Protein AF-A0A8X7BCW0-F1 (afdb_monomer)

pLDDT: mean 78.04, std 20.28, range [24.14, 98.12]

Mean predicted aligned error: 18.44 Å

Nearest PDB structures (foldseek):
  8gja-assembly2_D  TM=5.220E-01  e=2.263E+00  Alvinella pompejana
  8gja-assembly1_B  TM=5.560E-01  e=3.531E+00  Alvinella pompejana
  8gja-assembly3_F  TM=4.811E-01  e=3.947E+00  Alvinella pompejana
  2qep-assembly2_B  TM=2.860E-01  e=1.161E+00  Homo sapiens
  2l04-assembly1_A  TM=2.409E-01  e=1.533E+00  Lambdavirus lambda

Organism: Trichonephila clavipes (NCBI:txid2585209)

Foldseek 3Di:
DDDDDDDDPPPPPPDPPPPCPDPDFPWQKAWAFFKAWWWKADPHDIDIAIEGEDAPFAFKAFAPVVCVVNVWDFPDKDFDWDQDPVRDIDGTDIWGKTWMKIAAPVRPDIDIGIHTYDNAQFPQGDAPPDVVVVVQCVVVVFDGHRNDDDSHGHGMYHYNNCNVVFWDPDKDQDPQQKIWTHTNNGITIGGMGDDDDGDDDDDGDDGDSDPDPDDPVNCVDCVVVVNDDPPPPVCPVVVVVVVVVQQVVQWDQDPVRDIDGDDPDDPDPPLDPCVVVLVVLVVVQCVVCVVVVNNVVVVVVVVVCVVVVVDDDDDPVCVPPDSDDHDRDHDDDDDDD

Sequence (337 aa):
MCSKKLDKHLSVKNSPSTISLSNQCSRDRTVYLQTLCVIARGRGRERRIRIILDSASQYSHVSERLIAHLGLIPHRYENVIHSLFGGTQTKPKKHGVYSIELTALNGDYSCCLEVLSEEKICDSVPKITDEQILNNLRELNIEFSDSFSEDLEIDLLVGSNVLGRILMKKCCELDSGLSVVETKLGNTVIGMQDDVCHIDRNVMTTLSMYVRNFKLTDLWSLESLGISNPTLEESKQNSYEDALDDFQQKLTILPNGRYELQLPWKHDPVNLPDKGLTWARHEKVIKMAESNGFLREYQKVFEDWENLGIIEIVPEEEVKAVKCHYLAHRPVIKLQK

Solvent-accessible surface area (backbone atoms only — not comparable to full-atom values): 20678 Å² total; per-residue (Å²): 143,83,89,82,84,81,85,73,84,75,77,78,76,78,66,80,75,76,79,76,73,72,81,62,63,38,49,63,42,55,67,39,63,39,37,32,36,31,34,40,36,30,92,94,35,75,45,82,42,28,32,36,61,35,77,87,34,68,58,27,36,30,14,45,65,52,40,62,71,36,62,66,68,61,82,47,73,45,74,47,64,52,78,42,88,92,76,44,67,50,72,76,41,82,26,40,32,34,74,40,35,43,27,16,77,86,62,86,31,72,49,77,46,70,27,34,51,31,84,64,67,61,76,84,73,73,65,73,77,53,63,67,62,55,47,55,33,52,76,70,71,48,70,60,59,55,61,62,96,64,92,63,62,48,36,32,40,41,5,42,77,53,40,77,78,37,58,52,92,56,68,47,79,44,99,49,57,32,30,40,40,40,32,62,51,48,37,25,46,34,38,47,38,70,63,94,60,91,64,97,56,98,61,75,76,76,92,66,93,67,95,67,91,71,53,78,66,50,80,70,30,52,61,71,69,70,57,67,68,93,89,46,83,92,45,59,69,60,55,50,54,52,50,51,51,52,50,60,72,44,50,42,77,44,98,88,76,46,81,45,67,68,80,90,68,79,86,71,79,74,83,60,90,35,56,70,62,25,48,58,51,45,55,50,52,51,55,51,27,55,77,70,70,44,44,67,66,59,51,48,54,53,53,53,32,41,76,70,66,76,45,81,87,80,55,74,67,56,72,75,74,49,98,70,75,54,82,68,78,80,91,81,84,81,77,86,126

Radius of gyration: 33.58 Å; Cα contacts (8 Å, |Δi|>4): 455; chains: 1; bounding box: 86×71×86 Å

Secondary structure (DSSP, 8-state):
-------------------------SSS-PEEP-EEEEEEEETTEEEEEEEEE-TT-SS-EEEHHHHHHHT---SEEEEE--B-GGG-BPPPEEEEEEEEEEE-TTSS-EEEEEEEEES-S-SPPP----HHHHHHHHHTT--BGGGSSS---EEEEE-HHHHHHHEEEEEEE-TTS-EEEEETTEEEEEEE---S-----S-------------TTGGG-TTTTT---TT-TTTHHHHHHHHHHHHHHHEEE-TTS-EEE-----S-------HHHHHHHHHHHHHHHHHTT-HHHHHHHHHHHHHTTSS-PPPHHHHHHS---------------

Structure (mmCIF, N/CA/C/O backbone):
data_AF-A0A8X7BCW0-F1
#
_entry.id   AF-A0A8X7BCW0-F1
#
loop_
_atom_site.group_PDB
_atom_site.id
_atom_site.type_symbol
_atom_site.label_atom_id
_atom_site.label_alt_id
_atom_site.label_comp_id
_atom_site.label_asym_id
_atom_site.label_entity_id
_atom_site.label_seq_id
_atom_site.pdbx_PDB_ins_code
_atom_site.Cartn_x
_atom_site.Cartn_y
_atom_site.Cartn_z
_atom_site.occupancy
_atom_site.B_iso_or_equiv
_atom_site.auth_seq_id
_atom_site.auth_comp_id
_atom_site.auth_asym_id
_atom_site.auth_atom_id
_atom_site.pdbx_PDB_model_num
ATOM 1 N N . MET A 1 1 ? 5.172 -58.054 -31.869 1.00 39.94 1 MET A N 1
ATOM 2 C CA . MET A 1 1 ? 6.093 -57.390 -30.922 1.00 39.94 1 MET A CA 1
ATOM 3 C C . MET A 1 1 ? 6.690 -56.155 -31.585 1.00 39.94 1 MET A C 1
ATOM 5 O O . MET A 1 1 ? 7.617 -56.311 -32.358 1.00 39.94 1 MET A O 1
ATOM 9 N N . CYS A 1 2 ? 6.131 -54.967 -31.344 1.00 25.45 2 CYS A N 1
ATOM 10 C CA . CYS A 1 2 ? 6.859 -53.703 -31.152 1.00 25.45 2 CYS A CA 1
ATOM 11 C C . CYS A 1 2 ? 5.836 -52.573 -30.945 1.00 25.45 2 CYS A C 1
ATOM 13 O O . CYS A 1 2 ? 4.846 -52.486 -31.666 1.00 25.45 2 CYS A O 1
ATOM 15 N N . SER A 1 3 ? 6.081 -51.753 -29.929 1.00 31.61 3 SER A N 1
ATOM 16 C CA . SER A 1 3 ? 5.294 -50.596 -29.499 1.00 31.61 3 SER A CA 1
ATOM 17 C C . SER A 1 3 ? 5.330 -49.426 -30.485 1.00 31.61 3 SER A C 1
ATOM 19 O O . SER A 1 3 ? 6.340 -49.233 -31.155 1.00 31.61 3 SER A O 1
ATOM 21 N N . LYS A 1 4 ? 4.293 -48.576 -30.437 1.00 31.69 4 LYS A N 1
ATOM 22 C CA . LYS A 1 4 ? 4.344 -47.090 -30.434 1.00 31.69 4 LYS A CA 1
ATOM 23 C C . LYS A 1 4 ? 2.905 -46.571 -30.267 1.00 31.69 4 LYS A C 1
ATOM 25 O O . LYS A 1 4 ? 2.076 -46.752 -31.144 1.00 31.69 4 LYS A O 1
ATOM 30 N N . LYS A 1 5 ? 2.489 -46.312 -29.023 1.00 31.59 5 LYS A N 1
ATOM 31 C CA . LYS A 1 5 ? 2.430 -44.991 -28.360 1.00 31.59 5 LYS A CA 1
ATOM 32 C C . LYS A 1 5 ? 1.528 -43.993 -29.095 1.00 31.59 5 LYS A C 1
ATOM 34 O O . LYS A 1 5 ? 1.921 -43.372 -30.070 1.00 31.59 5 LYS A O 1
ATOM 39 N N . LEU A 1 6 ? 0.319 -43.882 -28.548 1.00 29.30 6 LEU A N 1
ATOM 40 C CA . LEU A 1 6 ? -0.634 -42.798 -28.728 1.00 29.30 6 LEU A CA 1
ATOM 41 C C . LEU A 1 6 ? -0.079 -41.579 -27.968 1.00 29.30 6 LEU A C 1
ATOM 43 O O . LEU A 1 6 ? 0.020 -41.629 -26.737 1.00 29.30 6 LEU A O 1
ATOM 47 N N . ASP A 1 7 ? 0.318 -40.522 -28.672 1.00 29.08 7 ASP A N 1
ATOM 48 C CA . ASP A 1 7 ? 0.728 -39.267 -28.040 1.00 29.08 7 ASP A CA 1
ATOM 49 C C . ASP A 1 7 ? -0.504 -38.574 -27.448 1.00 29.08 7 ASP A C 1
ATOM 51 O O . ASP A 1 7 ? -1.294 -37.917 -28.126 1.00 29.08 7 ASP A O 1
ATOM 55 N N . LYS A 1 8 ? -0.683 -38.751 -26.136 1.00 30.44 8 LYS A N 1
ATOM 56 C CA . LYS A 1 8 ? -1.496 -37.855 -25.319 1.00 30.44 8 LYS A CA 1
ATOM 57 C C . LYS A 1 8 ? -0.762 -36.519 -25.255 1.00 30.44 8 LYS A C 1
ATOM 59 O O . LYS A 1 8 ? 0.281 -36.426 -24.612 1.00 30.44 8 LYS A O 1
ATOM 64 N N . HIS A 1 9 ? -1.338 -35.488 -25.867 1.00 28.64 9 HIS A N 1
ATOM 65 C CA . HIS A 1 9 ? -1.014 -34.100 -25.558 1.00 28.64 9 HIS A CA 1
ATOM 66 C C . HIS A 1 9 ? -1.244 -33.866 -24.055 1.00 28.64 9 HIS A C 1
ATOM 68 O O . HIS A 1 9 ? -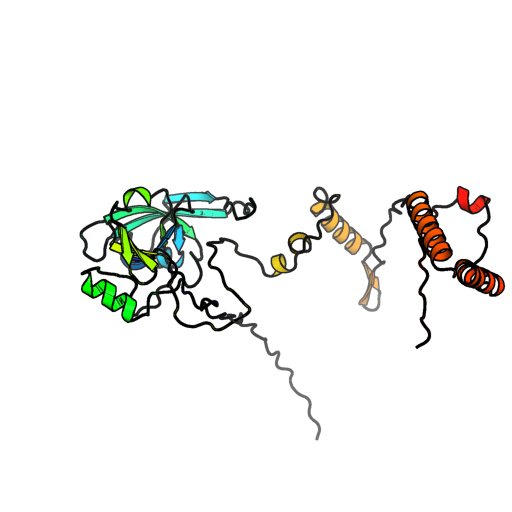2.363 -33.626 -23.601 1.00 28.64 9 HIS A O 1
ATOM 74 N N . LEU A 1 10 ? -0.172 -33.962 -23.267 1.00 25.62 10 LEU A N 1
ATOM 75 C CA . LEU A 1 10 ? -0.106 -33.359 -21.947 1.00 25.62 10 LEU A CA 1
ATOM 76 C C . LEU A 1 10 ? -0.108 -31.846 -22.159 1.00 25.62 10 LEU A C 1
ATOM 78 O O . LEU A 1 10 ? 0.909 -31.235 -22.475 1.00 25.62 10 LEU A O 1
ATOM 82 N N . SER A 1 11 ? -1.289 -31.254 -22.003 1.00 26.47 11 SER A N 1
ATOM 83 C CA . SER A 1 11 ? -1.426 -29.855 -21.625 1.00 26.47 11 SER A CA 1
ATOM 84 C C . SER A 1 11 ? -0.651 -29.672 -20.321 1.00 26.47 11 SER A C 1
ATOM 86 O O . SER A 1 11 ? -1.117 -30.040 -19.242 1.00 26.47 11 SER A O 1
ATOM 88 N N . VAL A 1 12 ? 0.569 -29.148 -20.429 1.00 25.36 12 VAL A N 1
ATOM 89 C CA . VAL A 1 12 ? 1.271 -28.569 -19.289 1.00 25.36 12 VAL A CA 1
ATOM 90 C C . VAL A 1 12 ? 0.465 -27.331 -18.919 1.00 25.36 12 VAL A C 1
ATOM 92 O O . VAL A 1 12 ? 0.611 -26.262 -19.508 1.00 25.36 12 VAL A O 1
ATOM 95 N N . LYS A 1 13 ? -0.467 -27.501 -17.978 1.00 25.52 13 LYS A N 1
ATOM 96 C CA . LYS A 1 13 ? -0.997 -26.382 -17.211 1.00 25.52 13 LYS A CA 1
ATOM 97 C C . LYS A 1 13 ? 0.199 -25.793 -16.476 1.00 25.52 13 LYS A C 1
ATOM 99 O O . LYS A 1 13 ? 0.615 -26.334 -15.457 1.00 25.52 13 LYS A O 1
ATOM 104 N N . ASN A 1 14 ? 0.753 -24.709 -17.010 1.00 25.66 14 ASN A N 1
ATOM 105 C CA . ASN A 1 14 ? 1.578 -23.804 -16.228 1.00 25.66 14 ASN A CA 1
ATOM 106 C C . ASN A 1 14 ? 0.665 -23.221 -15.149 1.00 25.66 14 ASN A C 1
ATOM 108 O O . ASN A 1 14 ? 0.011 -22.200 -15.343 1.00 25.66 14 ASN A O 1
ATOM 112 N N . SER A 1 15 ? 0.563 -23.928 -14.024 1.00 24.14 15 SER A N 1
ATOM 113 C CA . SER A 1 15 ? 0.199 -23.308 -12.762 1.00 24.14 15 SER A CA 1
ATOM 114 C C . SER A 1 15 ? 1.167 -22.144 -12.572 1.00 24.14 15 SER A C 1
ATOM 116 O O . SER A 1 15 ? 2.376 -22.385 -12.669 1.00 24.14 15 SER A O 1
ATOM 118 N N . PRO A 1 16 ? 0.701 -20.909 -12.329 1.00 27.94 16 PRO A N 1
ATOM 119 C CA . PRO A 1 16 ? 1.600 -19.889 -11.830 1.00 27.94 16 PRO A CA 1
ATOM 120 C C . PRO A 1 16 ? 2.155 -20.454 -10.527 1.00 27.94 16 PRO A C 1
ATOM 122 O O . PRO A 1 16 ? 1.426 -20.646 -9.556 1.00 27.94 16 PRO A O 1
ATOM 125 N N . SER A 1 17 ? 3.427 -20.840 -10.548 1.00 25.69 17 SER A N 1
ATOM 126 C CA . SER A 1 17 ? 4.167 -21.132 -9.340 1.00 25.69 17 SER A CA 1
ATOM 127 C C . SER A 1 17 ? 4.101 -19.853 -8.523 1.00 25.69 17 SER A C 1
ATOM 129 O O . SER A 1 17 ? 4.773 -18.875 -8.847 1.00 25.69 17 SER A O 1
ATOM 131 N N . THR A 1 18 ? 3.233 -19.834 -7.514 1.00 27.61 18 THR A N 1
ATOM 132 C CA . THR A 1 18 ? 3.319 -18.906 -6.398 1.00 27.61 18 THR A CA 1
ATOM 133 C C . THR A 1 18 ? 4.711 -19.083 -5.827 1.00 27.61 18 THR A C 1
ATOM 135 O O . THR A 1 18 ? 4.976 -20.009 -5.061 1.00 27.61 18 THR A O 1
ATOM 138 N N . ILE A 1 19 ? 5.627 -18.225 -6.268 1.00 27.55 19 ILE A N 1
ATOM 139 C CA . ILE A 1 19 ? 6.900 -18.005 -5.609 1.00 27.55 19 ILE A CA 1
ATOM 140 C C . ILE A 1 19 ? 6.518 -17.321 -4.295 1.00 27.55 19 ILE A C 1
ATOM 142 O O . ILE A 1 19 ? 6.458 -16.102 -4.189 1.00 27.55 19 ILE A O 1
ATOM 146 N N . SER A 1 20 ? 6.143 -18.143 -3.315 1.00 30.03 20 SER A N 1
ATOM 147 C CA . SER A 1 20 ? 6.002 -17.756 -1.921 1.00 30.03 20 SER A CA 1
ATOM 148 C C . SER A 1 20 ? 7.410 -17.504 -1.396 1.00 30.03 20 SER A C 1
ATOM 150 O O . SER A 1 20 ? 8.000 -18.352 -0.728 1.00 30.03 20 SER A O 1
ATOM 152 N N . LEU A 1 21 ? 7.979 -16.352 -1.747 1.00 26.95 21 LEU A N 1
ATOM 153 C CA . LEU A 1 21 ? 9.087 -15.792 -0.992 1.00 26.95 21 LEU A CA 1
ATOM 154 C C . LEU A 1 21 ? 8.481 -15.350 0.335 1.00 26.95 21 LEU A C 1
ATOM 156 O O . LEU A 1 21 ? 7.767 -14.359 0.413 1.00 26.95 21 LEU A O 1
ATOM 160 N N . SER A 1 22 ? 8.687 -16.180 1.350 1.00 30.17 22 SER A N 1
ATOM 161 C CA . SER A 1 22 ? 8.357 -15.912 2.744 1.00 30.17 22 SER A CA 1
ATOM 162 C C . SER A 1 22 ? 8.713 -14.468 3.112 1.00 30.17 22 SER A C 1
ATOM 164 O O . SER A 1 22 ? 9.890 -14.105 3.071 1.00 30.17 22 SER A O 1
ATOM 166 N N . ASN A 1 23 ? 7.713 -13.669 3.495 1.00 39.19 23 ASN A N 1
ATOM 167 C CA . ASN A 1 23 ? 7.859 -12.289 3.977 1.00 39.19 23 ASN A CA 1
ATOM 168 C C . ASN A 1 23 ? 8.462 -12.239 5.394 1.00 39.19 23 ASN A C 1
ATOM 170 O O . ASN A 1 23 ? 7.908 -11.621 6.299 1.00 39.19 23 ASN A O 1
ATOM 174 N N . GLN A 1 24 ? 9.589 -12.915 5.604 1.00 37.91 24 GLN A N 1
ATOM 175 C CA . GLN A 1 24 ? 10.378 -12.770 6.819 1.00 37.91 24 GLN A CA 1
ATOM 176 C C . GLN A 1 24 ? 11.449 -11.713 6.573 1.00 37.91 24 GLN A C 1
ATOM 178 O O . GLN A 1 24 ? 12.254 -11.829 5.648 1.00 37.91 24 GLN A O 1
ATOM 183 N N . CYS A 1 25 ? 11.405 -10.663 7.392 1.00 41.03 25 CYS A N 1
ATOM 184 C CA . CYS A 1 25 ? 12.432 -9.638 7.438 1.00 41.03 25 CYS A CA 1
ATOM 185 C C . CYS A 1 25 ? 13.784 -10.295 7.751 1.00 41.03 25 CYS A C 1
ATOM 187 O O . CYS A 1 25 ? 13.872 -11.210 8.568 1.00 41.03 25 CYS A O 1
ATOM 189 N N . SER A 1 26 ? 14.817 -9.876 7.032 1.00 53.50 26 SER A N 1
ATOM 190 C CA . SER A 1 26 ? 16.090 -10.591 6.912 1.00 53.50 26 SER A CA 1
ATOM 191 C C . SER A 1 26 ? 17.296 -9.670 7.118 1.00 53.50 26 SER A C 1
ATOM 193 O O . SER A 1 26 ? 18.310 -9.744 6.427 1.00 53.50 26 SER A O 1
ATOM 195 N N . ARG A 1 27 ? 17.175 -8.834 8.147 1.00 46.56 27 ARG A N 1
ATOM 196 C CA . ARG A 1 27 ? 18.153 -8.689 9.236 1.00 46.56 27 ARG A CA 1
ATOM 197 C C . ARG A 1 27 ? 17.388 -8.975 10.531 1.00 46.56 27 ARG A C 1
ATOM 199 O O . ARG A 1 27 ? 16.164 -8.873 10.503 1.00 46.56 27 ARG A O 1
ATOM 206 N N . ASP A 1 28 ? 18.070 -9.333 11.614 1.00 54.12 28 ASP A N 1
ATOM 207 C CA . ASP A 1 28 ? 17.471 -9.471 12.952 1.00 54.12 28 ASP A CA 1
ATOM 208 C C . ASP A 1 28 ? 16.909 -8.117 13.404 1.00 54.12 28 ASP A C 1
ATOM 210 O O . ASP A 1 28 ? 17.575 -7.382 14.116 1.00 54.12 28 ASP A O 1
ATOM 214 N N . ARG A 1 29 ? 15.773 -7.685 12.862 1.00 65.69 29 ARG A N 1
ATOM 215 C CA . ARG A 1 29 ? 15.021 -6.482 13.227 1.00 65.69 29 ARG A CA 1
ATOM 216 C C . ARG A 1 29 ? 13.719 -6.522 12.455 1.00 65.69 29 ARG A C 1
ATOM 218 O O . ARG A 1 29 ? 13.682 -6.245 11.254 1.00 65.69 29 ARG A O 1
ATOM 225 N N . THR A 1 30 ? 12.638 -6.860 13.140 1.00 76.56 30 THR A N 1
ATOM 226 C CA . THR A 1 30 ? 11.308 -6.792 12.534 1.00 76.56 30 THR A CA 1
ATOM 227 C C . THR A 1 30 ? 10.827 -5.346 12.541 1.00 76.56 30 THR A C 1
ATOM 229 O O . THR A 1 30 ? 10.823 -4.686 13.578 1.00 76.56 30 THR A O 1
ATOM 232 N N . VAL A 1 31 ? 10.428 -4.840 11.372 1.00 84.94 31 VAL A N 1
ATOM 233 C CA . VAL A 1 31 ? 9.805 -3.518 11.240 1.00 84.94 31 VAL A CA 1
ATOM 234 C C . VAL A 1 31 ? 8.294 -3.684 11.171 1.00 84.94 31 VAL A C 1
ATOM 236 O O . VAL A 1 31 ? 7.780 -4.398 10.307 1.00 84.94 31 VAL A O 1
ATOM 239 N N . TYR A 1 32 ? 7.587 -2.990 12.056 1.00 89.44 32 TYR A N 1
ATOM 240 C CA . TYR A 1 32 ? 6.133 -2.965 12.103 1.00 89.44 32 TYR A CA 1
ATOM 241 C C . TYR A 1 32 ? 5.599 -1.660 11.516 1.00 89.44 32 TYR A C 1
ATOM 243 O O . TYR A 1 32 ? 6.085 -0.567 11.816 1.00 89.44 32 TYR A O 1
ATOM 251 N N . LEU A 1 33 ? 4.586 -1.797 10.662 1.00 92.19 33 LEU A N 1
ATOM 252 C CA . LEU A 1 33 ? 3.838 -0.688 10.077 1.00 92.19 33 LEU A CA 1
ATOM 253 C C . LEU A 1 33 ? 2.530 -0.492 10.841 1.00 92.19 33 LEU A C 1
ATOM 255 O O . LEU A 1 33 ? 1.970 -1.449 11.382 1.00 92.19 33 LEU A O 1
ATOM 259 N N . GLN A 1 34 ? 2.004 0.734 10.811 1.00 93.75 34 GLN A N 1
ATOM 260 C CA . GLN A 1 34 ? 0.746 1.075 11.470 1.00 93.75 34 GLN A CA 1
ATOM 261 C C . GLN A 1 34 ? -0.423 0.331 10.831 1.00 93.75 34 GLN A C 1
ATOM 263 O O . GLN A 1 34 ? -0.987 0.747 9.819 1.00 93.75 34 GLN A O 1
ATOM 268 N N . THR A 1 35 ? -0.787 -0.778 11.456 1.00 94.06 35 THR A N 1
ATOM 269 C CA . THR A 1 35 ? -1.871 -1.659 11.045 1.00 94.06 35 THR A CA 1
ATOM 270 C C . THR A 1 35 ? -2.831 -1.855 12.209 1.00 94.06 35 THR A C 1
ATOM 272 O O . THR A 1 35 ? -2.433 -1.829 13.375 1.00 94.06 35 THR A O 1
ATOM 275 N N . LEU A 1 36 ? -4.119 -1.983 11.895 1.00 93.56 36 LEU A N 1
ATOM 276 C CA . LEU A 1 36 ? -5.163 -2.286 12.872 1.00 93.56 36 LEU A CA 1
ATOM 277 C C . LEU A 1 36 ? -6.321 -3.040 12.207 1.00 93.56 36 LEU A C 1
ATOM 279 O O . LEU A 1 36 ? -6.510 -2.980 10.990 1.00 93.56 36 LEU A O 1
ATOM 283 N N . CYS A 1 37 ? -7.122 -3.731 13.014 1.00 94.81 37 CYS A N 1
ATOM 284 C CA . CYS A 1 37 ? -8.394 -4.301 12.581 1.00 94.81 37 CYS A CA 1
ATOM 285 C C . CYS A 1 37 ? -9.559 -3.347 12.869 1.00 94.81 37 CYS A C 1
ATOM 287 O O . CYS A 1 37 ? -9.639 -2.783 13.960 1.00 94.81 37 CYS A O 1
ATOM 289 N N . VAL A 1 38 ? -10.491 -3.235 11.921 1.00 95.81 38 VAL A N 1
ATOM 290 C CA . VAL A 1 38 ? -11.730 -2.437 12.021 1.00 95.81 38 VAL A CA 1
ATOM 291 C C . VAL A 1 38 ? -12.904 -3.185 11.388 1.00 95.81 38 VAL A C 1
ATOM 293 O O . VAL A 1 38 ? -12.706 -4.170 10.673 1.00 95.81 38 VAL A O 1
ATOM 296 N N . ILE A 1 39 ? -14.131 -2.715 11.615 1.00 97.00 39 ILE A N 1
ATOM 297 C CA . ILE A 1 39 ? -15.307 -3.169 10.863 1.00 97.00 39 ILE A CA 1
ATOM 298 C C . ILE A 1 39 ? -15.527 -2.229 9.679 1.00 97.00 39 ILE A C 1
ATOM 300 O O . ILE A 1 39 ? -15.739 -1.036 9.871 1.00 97.00 39 ILE A O 1
ATOM 304 N N . ALA A 1 40 ? -15.497 -2.766 8.461 1.00 97.75 40 ALA A N 1
ATOM 305 C CA . ALA A 1 40 ? -15.905 -2.047 7.261 1.00 97.75 40 ALA A CA 1
ATOM 306 C C . ALA A 1 40 ? -17.366 -2.344 6.937 1.00 97.75 40 ALA A C 1
ATOM 308 O O . ALA A 1 40 ? -17.768 -3.509 6.900 1.00 97.75 40 ALA A O 1
ATOM 309 N N . ARG A 1 41 ? -18.145 -1.296 6.667 1.00 97.81 41 ARG A N 1
ATOM 310 C CA . ARG A 1 41 ? -19.568 -1.375 6.337 1.00 97.81 41 ARG A CA 1
ATOM 311 C C . ARG A 1 41 ? -19.862 -0.756 4.983 1.00 97.81 41 ARG A C 1
ATOM 313 O O . ARG A 1 41 ? -19.307 0.274 4.602 1.00 97.81 41 ARG A O 1
ATOM 320 N N . GLY A 1 42 ? -20.787 -1.384 4.268 1.00 95.44 42 GLY A N 1
ATOM 321 C CA . GLY A 1 42 ? -21.323 -0.849 3.029 1.00 95.44 42 GLY A CA 1
ATOM 322 C C . GLY A 1 42 ? -22.524 -1.641 2.535 1.00 95.44 42 GLY A C 1
ATOM 323 O O . GLY A 1 42 ? -22.551 -2.867 2.596 1.00 95.44 42 GLY A O 1
ATOM 324 N N . ARG A 1 43 ? -23.550 -0.919 2.066 1.00 92.56 43 ARG A N 1
ATOM 325 C CA . ARG A 1 43 ? -24.803 -1.481 1.522 1.00 92.56 43 ARG A CA 1
ATOM 326 C C . ARG A 1 43 ? -25.459 -2.550 2.414 1.00 92.56 43 ARG A C 1
ATOM 328 O O . ARG A 1 43 ? -25.965 -3.554 1.919 1.00 92.56 43 ARG A O 1
ATOM 335 N N . GLY A 1 44 ? -25.453 -2.327 3.730 1.00 92.31 44 GLY A N 1
ATOM 336 C CA . GLY A 1 44 ? -26.063 -3.232 4.713 1.00 92.31 44 GLY A CA 1
ATOM 337 C C . GLY A 1 44 ? -25.261 -4.504 5.000 1.00 92.31 44 GLY A C 1
ATOM 338 O O . GLY A 1 44 ? -25.758 -5.383 5.697 1.00 92.31 44 GLY A O 1
ATOM 339 N N . ARG A 1 45 ? -24.037 -4.619 4.474 1.00 96.56 45 ARG A N 1
ATOM 340 C CA . ARG A 1 45 ? -23.082 -5.676 4.817 1.00 96.56 45 ARG A CA 1
ATOM 341 C C . ARG A 1 45 ? -21.952 -5.098 5.650 1.00 96.56 45 ARG A C 1
ATOM 343 O O . ARG A 1 45 ? -21.597 -3.929 5.494 1.00 96.56 45 ARG A O 1
ATOM 350 N N . GLU A 1 46 ? -21.368 -5.940 6.488 1.00 96.56 46 GLU A N 1
ATOM 351 C CA . GLU A 1 46 ? -20.192 -5.600 7.274 1.00 96.56 46 GLU A CA 1
ATOM 352 C C . GLU A 1 46 ? -19.166 -6.728 7.254 1.00 96.56 46 GLU A C 1
ATOM 354 O O . GLU A 1 46 ? -19.512 -7.898 7.079 1.00 96.56 46 GLU A O 1
ATOM 359 N N . ARG A 1 47 ? -17.892 -6.369 7.409 1.00 95.06 47 ARG A N 1
ATOM 360 C CA . ARG A 1 47 ? -16.788 -7.321 7.504 1.00 95.06 47 ARG A CA 1
ATOM 361 C C . ARG A 1 47 ? -15.691 -6.762 8.400 1.00 95.06 47 ARG A C 1
ATOM 363 O O . ARG A 1 47 ? -15.314 -5.601 8.258 1.00 95.06 47 ARG A O 1
ATOM 370 N N . ARG A 1 48 ? -15.133 -7.602 9.276 1.00 95.19 48 ARG A N 1
ATOM 371 C CA . ARG A 1 48 ? -13.870 -7.296 9.957 1.00 95.19 48 ARG A CA 1
ATOM 372 C C . ARG A 1 48 ? -12.731 -7.352 8.942 1.00 95.19 48 ARG A C 1
ATOM 374 O O . ARG A 1 48 ? -12.556 -8.365 8.268 1.00 95.19 48 ARG A O 1
ATOM 381 N N . ILE A 1 49 ? -11.974 -6.269 8.839 1.00 94.94 49 ILE A N 1
ATOM 382 C CA . ILE A 1 49 ? -10.868 -6.132 7.894 1.00 94.94 49 ILE A CA 1
ATOM 383 C C . ILE A 1 49 ? -9.606 -5.663 8.606 1.00 94.94 49 ILE A C 1
ATOM 385 O O . ILE A 1 49 ? -9.680 -5.023 9.657 1.00 94.94 49 ILE A O 1
ATOM 389 N N . ARG A 1 50 ? -8.455 -5.946 7.997 1.00 94.56 50 ARG A N 1
ATOM 390 C CA . ARG A 1 50 ? -7.165 -5.378 8.385 1.00 94.56 50 ARG A CA 1
ATOM 391 C C . ARG A 1 50 ? -6.858 -4.183 7.486 1.00 94.56 50 ARG A C 1
ATOM 393 O O . ARG A 1 50 ? -6.975 -4.285 6.262 1.00 94.56 50 ARG A O 1
ATOM 400 N N . ILE A 1 51 ? -6.487 -3.061 8.093 1.00 95.75 51 ILE A N 1
ATOM 401 C CA . ILE A 1 51 ? -6.153 -1.820 7.388 1.00 95.75 51 ILE A CA 1
ATOM 402 C C . ILE A 1 51 ? -4.724 -1.391 7.687 1.00 95.75 51 ILE A C 1
ATOM 404 O O . ILE A 1 51 ? -4.190 -1.708 8.751 1.00 95.75 51 ILE A O 1
ATOM 408 N N . ILE A 1 52 ? -4.129 -0.651 6.755 1.00 95.62 52 ILE A N 1
ATOM 409 C CA . ILE A 1 52 ? -2.830 0.003 6.926 1.00 95.62 52 ILE A CA 1
ATOM 410 C C . ILE A 1 52 ? -2.996 1.520 6.858 1.00 95.62 52 ILE A C 1
ATOM 412 O O . ILE A 1 52 ? -3.771 2.035 6.049 1.00 95.62 52 ILE A O 1
ATOM 416 N N . LEU A 1 53 ? -2.278 2.234 7.719 1.00 95.56 53 LEU A N 1
ATOM 417 C CA . LEU A 1 53 ? -2.201 3.688 7.697 1.00 95.56 53 LEU A CA 1
ATOM 418 C C . LEU A 1 53 ? -0.950 4.105 6.929 1.00 95.56 53 LEU A C 1
ATOM 420 O O . LEU A 1 53 ? 0.154 3.692 7.281 1.00 95.56 53 LEU A O 1
ATOM 424 N N . ASP A 1 54 ? -1.124 4.928 5.899 1.00 93.56 54 ASP A N 1
ATOM 425 C CA . ASP A 1 54 ? -0.024 5.386 5.059 1.00 93.56 54 ASP A CA 1
ATOM 426 C C . ASP A 1 54 ? -0.103 6.895 4.823 1.00 93.56 54 ASP A C 1
ATOM 428 O O . ASP A 1 54 ? -0.919 7.393 4.045 1.00 93.56 54 ASP A O 1
ATOM 432 N N . SER A 1 55 ? 0.779 7.641 5.487 1.00 92.19 55 SER A N 1
ATOM 433 C CA . SER A 1 55 ? 0.898 9.085 5.279 1.00 92.19 55 SER A CA 1
ATOM 434 C C . SER A 1 55 ? 1.521 9.444 3.926 1.00 92.19 55 SER A C 1
ATOM 436 O O . SER A 1 55 ? 1.327 10.566 3.453 1.00 92.19 55 SER A O 1
ATOM 438 N N . ALA A 1 56 ? 2.239 8.518 3.283 1.00 89.62 56 ALA A N 1
ATOM 439 C CA . ALA A 1 56 ? 2.864 8.740 1.985 1.00 89.62 56 ALA A CA 1
ATOM 440 C C . ALA A 1 56 ? 1.865 8.614 0.823 1.00 89.62 56 ALA A C 1
ATOM 442 O O . ALA A 1 56 ? 2.126 9.129 -0.266 1.00 89.62 56 ALA A O 1
ATOM 443 N N . SER A 1 57 ? 0.700 8.001 1.053 1.00 90.56 57 SER A N 1
ATOM 444 C CA . SER A 1 57 ? -0.396 7.998 0.088 1.00 90.56 57 SER A CA 1
ATOM 445 C C . SER A 1 57 ? -1.278 9.233 0.251 1.00 90.56 57 SER A C 1
ATOM 447 O O . SER A 1 57 ? -1.747 9.549 1.345 1.00 90.56 57 SER A O 1
ATOM 449 N N . GLN A 1 58 ? -1.566 9.932 -0.848 1.00 91.50 58 GLN A N 1
ATOM 450 C CA . GLN A 1 58 ? -2.483 11.077 -0.825 1.00 91.50 58 GLN A CA 1
ATOM 451 C C . GLN A 1 58 ? -3.941 10.647 -0.612 1.00 91.50 58 GLN A C 1
ATOM 453 O O . GLN A 1 58 ? -4.689 11.351 0.067 1.00 91.50 58 GLN A O 1
ATOM 458 N N . TYR A 1 59 ? -4.330 9.498 -1.170 1.00 94.06 59 TYR A N 1
ATOM 459 C CA . TYR A 1 59 ? -5.698 8.983 -1.164 1.00 94.06 59 TYR A CA 1
ATOM 460 C C . TYR A 1 59 ? -5.779 7.600 -0.516 1.00 94.06 59 TYR A C 1
ATOM 462 O O . TYR A 1 59 ? -4.792 6.875 -0.400 1.00 94.06 59 TYR A O 1
ATOM 470 N N . SER A 1 60 ? -6.982 7.235 -0.086 1.00 96.69 60 SER A N 1
ATOM 471 C CA . SER A 1 60 ? -7.274 5.912 0.460 1.00 96.69 60 SER A CA 1
ATOM 472 C C . SER A 1 60 ? -7.653 4.934 -0.653 1.00 96.69 60 SER A C 1
ATOM 474 O O . SER A 1 60 ? -8.319 5.308 -1.622 1.00 96.69 60 SER A O 1
ATOM 476 N N . HIS A 1 61 ? -7.276 3.668 -0.490 1.00 96.50 61 HIS A N 1
ATOM 477 C CA . HIS A 1 61 ? -7.489 2.612 -1.481 1.00 96.50 61 HIS A CA 1
ATOM 478 C C . HIS A 1 61 ? -8.160 1.400 -0.845 1.00 96.50 61 HIS A C 1
ATOM 480 O O . HIS A 1 61 ? -7.912 1.101 0.320 1.00 96.50 61 HIS A O 1
ATOM 486 N N . VAL A 1 62 ? -8.989 0.686 -1.604 1.00 97.44 62 VAL A N 1
ATOM 487 C CA . VAL A 1 62 ? -9.689 -0.521 -1.149 1.00 97.44 62 VAL A CA 1
ATOM 488 C C . VAL A 1 62 ? -9.492 -1.681 -2.119 1.00 97.44 62 VAL A C 1
ATOM 490 O O . VAL A 1 62 ? -9.505 -1.487 -3.332 1.00 97.44 62 VAL A O 1
ATOM 493 N N . SER A 1 63 ? -9.343 -2.892 -1.583 1.00 96.75 63 SER A N 1
ATOM 494 C CA . SER A 1 63 ? -9.208 -4.111 -2.370 1.00 96.75 63 SER A CA 1
ATOM 495 C C . SER A 1 63 ? -10.491 -4.426 -3.151 1.00 96.75 63 SER A C 1
ATOM 497 O O . SER A 1 63 ? -11.612 -4.330 -2.634 1.00 96.75 63 SER A O 1
ATOM 499 N N . GLU A 1 64 ? -10.349 -4.885 -4.395 1.00 96.00 64 GLU A N 1
ATOM 500 C CA . GLU A 1 64 ? -11.473 -5.398 -5.192 1.00 96.00 64 GLU A CA 1
ATOM 501 C C . GLU A 1 64 ? -12.168 -6.583 -4.500 1.00 96.00 64 GLU A C 1
ATOM 503 O O . GLU A 1 64 ? -13.388 -6.749 -4.595 1.00 96.00 64 GLU A O 1
ATOM 508 N N . ARG A 1 65 ? -11.411 -7.354 -3.708 1.00 95.69 65 ARG A N 1
ATOM 509 C CA . ARG A 1 65 ? -11.925 -8.413 -2.833 1.00 95.69 65 ARG A CA 1
ATOM 510 C C . ARG A 1 65 ? -12.953 -7.883 -1.829 1.00 95.69 65 ARG A C 1
ATOM 512 O O . ARG A 1 65 ? -14.036 -8.464 -1.703 1.00 95.69 65 ARG A O 1
ATOM 519 N N . LEU A 1 66 ? -12.639 -6.796 -1.118 1.00 96.94 66 LEU A N 1
ATOM 520 C CA . LEU A 1 66 ? -13.559 -6.202 -0.149 1.00 96.94 66 LEU A CA 1
ATOM 521 C C . LEU A 1 66 ? -14.767 -5.561 -0.843 1.00 96.94 66 LEU A C 1
ATOM 523 O O . LEU A 1 66 ? -15.894 -5.738 -0.375 1.00 96.94 66 LEU A O 1
ATOM 527 N N . ILE A 1 67 ? -14.552 -4.886 -1.978 1.00 97.81 67 ILE A N 1
ATOM 528 C CA . ILE A 1 67 ? -15.630 -4.322 -2.809 1.00 97.81 67 ILE A CA 1
ATOM 529 C C . ILE A 1 67 ? -16.655 -5.404 -3.165 1.00 97.81 67 ILE A C 1
ATOM 531 O O . ILE A 1 67 ? -17.853 -5.216 -2.936 1.00 97.81 67 ILE A O 1
ATOM 535 N N . ALA A 1 68 ? -16.191 -6.548 -3.678 1.00 97.12 68 ALA A N 1
ATOM 536 C CA . ALA A 1 68 ? -17.052 -7.665 -4.054 1.00 97.12 68 ALA A CA 1
ATOM 537 C C . ALA A 1 68 ? -17.806 -8.242 -2.846 1.00 97.12 68 ALA A C 1
ATOM 539 O O . ALA A 1 68 ? -19.001 -8.532 -2.934 1.00 97.12 68 ALA A O 1
ATOM 540 N N . HIS A 1 69 ? -17.136 -8.364 -1.697 1.00 96.44 69 HIS A N 1
ATOM 541 C CA . HIS A 1 69 ? -17.742 -8.898 -0.479 1.00 96.44 69 HIS A CA 1
ATOM 542 C C . HIS A 1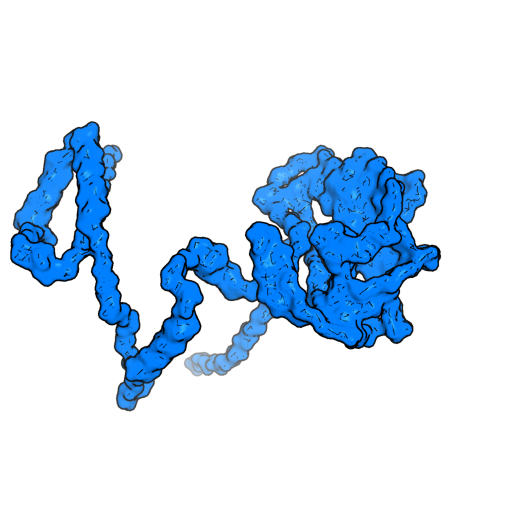 69 ? -18.878 -8.008 0.052 1.00 96.44 69 HIS A C 1
ATOM 544 O O . HIS A 1 69 ? -19.991 -8.483 0.304 1.00 96.44 69 HIS A O 1
ATOM 550 N N . LEU A 1 70 ? -18.621 -6.703 0.168 1.00 97.50 70 LEU A N 1
ATOM 551 C CA . LEU A 1 70 ? -19.612 -5.717 0.607 1.00 97.50 70 LEU A CA 1
ATOM 552 C C . LEU A 1 70 ? -20.653 -5.400 -0.485 1.00 97.50 70 LEU A C 1
ATOM 554 O O . LEU A 1 70 ? -21.687 -4.799 -0.204 1.00 97.50 70 LEU A O 1
ATOM 558 N N . GLY A 1 71 ? -20.422 -5.837 -1.727 1.00 96.88 71 GLY A N 1
ATOM 559 C CA . GLY A 1 71 ? -21.319 -5.611 -2.859 1.00 96.88 71 GLY A CA 1
ATOM 560 C C . GLY A 1 71 ? -21.409 -4.140 -3.265 1.00 96.88 71 GLY A C 1
ATOM 561 O O . GLY A 1 71 ? -22.478 -3.692 -3.690 1.00 96.88 71 GLY A O 1
ATOM 562 N N . LEU A 1 72 ? -20.330 -3.373 -3.082 1.00 97.25 72 LEU A N 1
ATOM 563 C CA . LEU A 1 72 ? -20.315 -1.931 -3.334 1.00 97.25 72 LEU A CA 1
ATOM 564 C C . LEU A 1 72 ? -20.485 -1.619 -4.825 1.00 97.25 72 LEU A C 1
ATOM 566 O O . LEU A 1 72 ? -20.112 -2.405 -5.692 1.00 97.25 72 LEU A O 1
ATOM 570 N N . ILE A 1 73 ? -21.038 -0.443 -5.117 1.00 96.50 73 ILE A N 1
ATOM 571 C CA . ILE A 1 73 ? -21.177 0.083 -6.478 1.00 96.50 73 ILE A CA 1
ATOM 572 C C . ILE A 1 73 ? -20.388 1.391 -6.536 1.00 96.50 73 ILE A C 1
ATOM 574 O O . ILE A 1 73 ? -20.548 2.208 -5.624 1.00 96.50 73 ILE A O 1
ATOM 578 N N . PRO A 1 74 ? -19.552 1.606 -7.565 1.00 97.44 74 PRO A N 1
ATOM 579 C CA . PRO A 1 74 ? -18.798 2.842 -7.681 1.00 97.44 74 PRO A CA 1
ATOM 580 C C . PRO A 1 74 ? -19.742 4.018 -7.945 1.00 97.44 74 PRO A C 1
ATOM 582 O O . PRO A 1 74 ? -20.640 3.934 -8.783 1.00 97.44 74 PRO A O 1
ATOM 585 N N . HIS A 1 75 ? -19.519 5.133 -7.254 1.00 94.00 75 HIS A N 1
ATOM 586 C CA . HIS A 1 75 ? -20.265 6.375 -7.480 1.00 94.00 75 HIS A CA 1
ATOM 587 C C . HIS A 1 75 ? -19.777 7.106 -8.733 1.00 94.00 75 HIS A C 1
ATOM 589 O O . HIS A 1 75 ? -20.549 7.774 -9.416 1.00 94.00 75 HIS A O 1
ATOM 595 N N . ARG A 1 76 ? -18.479 6.983 -9.023 1.00 97.94 76 ARG A N 1
ATOM 596 C CA . ARG A 1 76 ? -17.814 7.544 -10.200 1.00 97.94 76 ARG A CA 1
ATOM 597 C C . ARG A 1 76 ? -16.568 6.733 -10.539 1.00 97.94 76 ARG A C 1
ATOM 599 O O . ARG A 1 76 ? -16.180 5.828 -9.800 1.00 97.94 76 ARG A O 1
ATOM 606 N N . TYR A 1 77 ? -15.943 7.095 -11.651 1.00 97.50 77 TYR A N 1
ATOM 607 C CA . TYR A 1 77 ? -14.641 6.579 -12.044 1.00 97.50 77 TYR A CA 1
ATOM 608 C C . TYR A 1 77 ? -13.663 7.728 -12.240 1.00 97.50 77 TYR A C 1
ATOM 610 O O . TYR A 1 77 ? -14.031 8.756 -12.807 1.00 97.50 77 TYR A O 1
ATOM 618 N N . GLU A 1 78 ? -12.421 7.521 -11.825 1.00 94.75 78 GLU A N 1
ATOM 619 C CA . GLU A 1 78 ? -11.333 8.486 -11.962 1.00 94.75 78 GLU A CA 1
ATOM 620 C C . GLU A 1 78 ? -10.143 7.836 -12.668 1.00 94.75 78 GLU A C 1
ATOM 622 O O . GLU A 1 78 ? -9.873 6.649 -12.487 1.00 94.75 78 GLU A O 1
ATOM 627 N N . ASN A 1 79 ? -9.439 8.605 -13.500 1.00 93.38 79 ASN A N 1
ATOM 628 C CA . ASN A 1 79 ? -8.167 8.174 -14.073 1.00 93.38 79 ASN A CA 1
ATOM 629 C C . ASN A 1 79 ? -7.045 8.660 -13.159 1.00 93.38 79 ASN A C 1
ATOM 631 O O . ASN A 1 79 ? -6.830 9.864 -13.042 1.00 93.38 79 ASN A O 1
ATOM 635 N N . VAL A 1 80 ? -6.344 7.727 -12.523 1.00 90.44 80 VAL A N 1
ATOM 636 C CA . VAL A 1 80 ? -5.282 8.008 -11.556 1.00 90.44 80 VAL A CA 1
ATOM 637 C C . VAL A 1 80 ? -3.933 7.670 -12.178 1.00 90.44 80 VAL A C 1
ATOM 639 O O . VAL A 1 80 ? -3.773 6.659 -12.866 1.00 90.44 80 VAL A O 1
ATOM 642 N N . ILE A 1 81 ? -2.967 8.553 -11.946 1.00 88.06 81 ILE A N 1
ATOM 643 C CA . ILE A 1 81 ? -1.559 8.356 -12.276 1.00 88.06 81 ILE A CA 1
ATOM 644 C C . ILE A 1 81 ? -0.814 8.252 -10.951 1.00 88.06 81 ILE A C 1
ATOM 646 O O . ILE A 1 81 ? -0.836 9.188 -10.152 1.00 88.06 81 ILE A O 1
ATOM 650 N N . HIS A 1 82 ? -0.144 7.127 -10.727 1.00 84.12 82 HIS A N 1
ATOM 651 C CA . HIS A 1 82 ? 0.638 6.907 -9.517 1.00 84.12 82 HIS A CA 1
ATOM 652 C C . HIS A 1 82 ? 2.059 7.421 -9.728 1.00 84.12 82 HIS A C 1
ATOM 654 O O . HIS A 1 82 ? 2.721 7.034 -10.694 1.00 84.12 82 HIS A O 1
ATOM 660 N N . SER A 1 83 ? 2.524 8.296 -8.834 1.00 81.62 83 SER A N 1
ATOM 661 C CA . SER A 1 83 ? 3.920 8.750 -8.799 1.00 81.62 83 SER A CA 1
ATOM 662 C C . SER A 1 83 ? 4.731 7.829 -7.894 1.00 81.62 83 SER A C 1
ATOM 664 O O . SER A 1 83 ? 4.384 7.624 -6.735 1.00 81.62 83 SER A O 1
ATOM 666 N N . LEU A 1 84 ? 5.803 7.261 -8.434 1.00 75.94 84 LEU A N 1
ATOM 667 C CA . LEU A 1 84 ? 6.628 6.237 -7.802 1.00 75.94 84 LEU A CA 1
ATOM 668 C C . LEU A 1 84 ? 7.990 6.810 -7.381 1.00 75.94 84 LEU A C 1
ATOM 670 O O . LEU A 1 84 ? 8.400 7.893 -7.815 1.00 75.94 84 LEU A O 1
ATOM 674 N N . PHE A 1 85 ? 8.733 6.047 -6.574 1.00 68.88 85 PHE A N 1
ATOM 675 C CA . PHE A 1 85 ? 10.126 6.361 -6.246 1.00 68.88 85 PHE A CA 1
ATOM 676 C C . PHE A 1 85 ? 10.959 6.599 -7.513 1.00 68.88 85 PHE A C 1
ATOM 678 O O . PHE A 1 85 ? 10.809 5.905 -8.518 1.00 68.88 85 PHE A O 1
ATOM 685 N N . GLY A 1 86 ? 11.827 7.611 -7.466 1.00 73.94 86 GLY A N 1
ATOM 686 C CA . GLY A 1 86 ? 12.589 8.065 -8.632 1.00 73.94 86 GLY A CA 1
ATOM 687 C C . GLY A 1 86 ? 11.801 8.967 -9.591 1.00 73.94 86 GLY A C 1
ATOM 688 O O . GLY A 1 86 ? 12.290 9.252 -10.678 1.00 73.94 86 GLY A O 1
ATOM 689 N N . GLY A 1 87 ? 10.592 9.411 -9.219 1.00 74.94 87 GLY A N 1
ATOM 690 C CA . GLY A 1 87 ? 9.779 10.338 -10.018 1.00 74.94 87 GLY A CA 1
ATOM 691 C C . GLY A 1 87 ? 9.093 9.693 -11.223 1.00 74.94 87 GLY A C 1
ATOM 692 O O . GLY A 1 87 ? 8.519 10.391 -12.054 1.00 74.94 87 GLY A O 1
ATOM 693 N N . THR A 1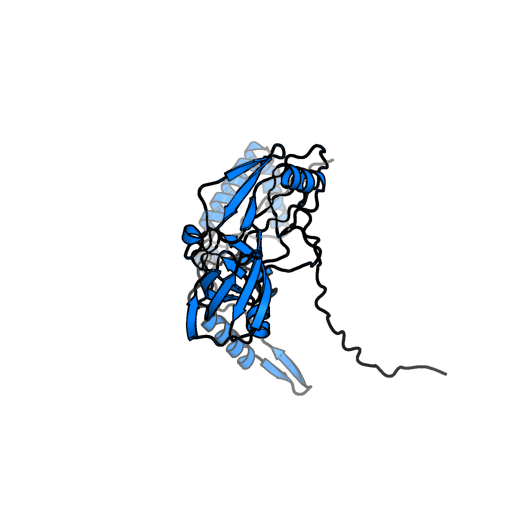 88 ? 9.141 8.363 -11.333 1.00 74.88 88 THR A N 1
ATOM 694 C CA . THR A 1 88 ? 8.481 7.637 -12.422 1.00 74.88 88 THR A CA 1
ATOM 695 C C . THR A 1 88 ? 6.971 7.646 -12.222 1.00 74.88 88 THR A C 1
ATOM 697 O O . THR A 1 88 ? 6.496 7.455 -11.108 1.00 74.88 88 THR A O 1
ATOM 700 N N . GLN A 1 89 ? 6.210 7.813 -13.299 1.00 82.31 89 GLN A N 1
ATOM 701 C CA . GLN A 1 89 ? 4.750 7.775 -13.260 1.00 82.31 89 GLN A CA 1
ATOM 702 C C . GLN A 1 89 ? 4.206 6.529 -13.959 1.00 82.31 89 GLN A C 1
ATOM 704 O O . GLN A 1 89 ? 4.779 6.045 -14.939 1.00 82.31 89 GLN A O 1
ATOM 709 N N . THR A 1 90 ? 3.096 5.984 -13.460 1.00 81.19 90 THR A N 1
ATOM 710 C CA . THR A 1 90 ? 2.360 4.934 -14.175 1.00 81.19 90 THR A CA 1
ATOM 711 C C . THR A 1 90 ? 1.600 5.518 -15.364 1.00 81.19 90 THR A C 1
ATOM 713 O O . THR A 1 90 ? 1.328 6.714 -15.432 1.00 81.19 90 THR A O 1
ATOM 716 N N . LYS A 1 91 ? 1.170 4.662 -16.298 1.00 83.75 91 LYS A N 1
ATOM 717 C CA . LYS A 1 91 ? 0.118 5.063 -17.242 1.00 83.75 91 LYS A CA 1
ATOM 718 C C . LYS A 1 91 ? -1.172 5.370 -16.461 1.00 83.75 91 LYS A C 1
ATOM 720 O O . LYS A 1 91 ? -1.383 4.743 -15.417 1.00 83.75 91 LYS A O 1
ATOM 725 N N . PRO A 1 92 ? -2.034 6.281 -16.952 1.00 88.31 92 PRO A N 1
ATOM 726 C CA . PRO A 1 92 ? -3.340 6.513 -16.349 1.00 88.31 92 PRO A CA 1
ATOM 727 C C . PRO A 1 92 ? -4.120 5.199 -16.238 1.00 88.31 92 PRO A C 1
ATOM 729 O O . PRO A 1 92 ? -4.337 4.515 -17.241 1.00 88.31 92 PRO A O 1
ATOM 732 N N . LYS A 1 93 ? -4.527 4.842 -15.020 1.00 89.75 93 LYS A N 1
ATOM 733 C CA . LYS A 1 93 ? -5.363 3.673 -14.729 1.00 89.75 93 LYS A CA 1
ATOM 734 C C . LYS A 1 93 ? -6.730 4.163 -14.268 1.00 89.75 93 LYS A C 1
ATOM 736 O O . LYS A 1 93 ? -6.830 5.140 -13.533 1.00 89.75 93 LYS A O 1
ATOM 741 N N . LYS A 1 94 ? -7.797 3.511 -14.726 1.00 93.62 94 LYS A N 1
ATOM 742 C CA . LYS A 1 94 ? -9.166 3.846 -14.326 1.00 93.62 94 LYS A CA 1
ATOM 743 C C . LYS A 1 94 ? -9.503 3.136 -13.016 1.00 93.62 94 LYS A C 1
ATOM 745 O O . LYS A 1 94 ? -9.471 1.910 -12.970 1.00 93.62 94 LYS A O 1
ATOM 750 N N . HIS A 1 95 ? -9.874 3.895 -11.993 1.00 95.88 95 HIS A N 1
ATOM 751 C CA . HIS A 1 95 ? -10.289 3.404 -10.680 1.00 95.88 95 HIS A CA 1
ATOM 752 C C . HIS A 1 95 ? -11.759 3.733 -10.437 1.00 95.88 95 HIS A C 1
ATOM 754 O O . HIS A 1 95 ? -12.232 4.807 -10.811 1.00 95.88 95 HIS A O 1
ATOM 760 N N . GLY A 1 96 ? -12.496 2.812 -9.819 1.00 97.69 96 GLY A N 1
ATOM 761 C CA . GLY A 1 96 ? -13.812 3.116 -9.265 1.00 97.69 96 GLY A CA 1
ATOM 762 C C . GLY A 1 96 ? -13.659 3.821 -7.920 1.00 97.69 96 GLY A C 1
ATOM 763 O O . GLY A 1 96 ? -12.792 3.449 -7.130 1.00 97.69 96 GLY A O 1
ATOM 764 N N . VAL A 1 97 ? -14.507 4.813 -7.659 1.00 98.00 97 VAL A N 1
ATOM 765 C CA . VAL A 1 97 ? -14.578 5.496 -6.362 1.00 98.00 97 VAL A CA 1
ATOM 766 C C . VAL A 1 97 ? -15.780 4.983 -5.583 1.00 98.00 97 VAL A C 1
ATOM 768 O O . VAL A 1 97 ? -16.909 5.021 -6.081 1.00 98.00 97 VAL A O 1
ATOM 771 N N . TYR A 1 98 ? -15.543 4.537 -4.354 1.00 98.12 98 TYR A N 1
ATOM 772 C CA . TYR A 1 98 ? -16.544 3.929 -3.479 1.00 98.12 98 TYR A CA 1
ATOM 773 C C . TYR A 1 98 ? -16.605 4.661 -2.142 1.00 98.12 98 TYR A C 1
ATOM 775 O O . TYR A 1 98 ? -15.602 5.206 -1.688 1.00 98.12 98 TYR A O 1
ATOM 783 N N . SER A 1 99 ? -17.768 4.636 -1.494 1.00 97.31 99 SER A N 1
ATOM 784 C CA . SER A 1 99 ? -17.921 5.062 -0.103 1.00 97.31 99 SER A CA 1
ATOM 785 C C . SER A 1 99 ? -17.947 3.844 0.819 1.00 97.31 99 SER A C 1
ATOM 787 O O . SER A 1 99 ? -18.692 2.891 0.574 1.00 97.31 99 SER A O 1
ATOM 789 N N . ILE A 1 100 ? -17.121 3.877 1.865 1.00 97.69 100 ILE A N 1
ATOM 790 C CA . ILE A 1 100 ? -17.058 2.858 2.919 1.00 97.69 100 ILE A CA 1
ATOM 791 C C . ILE A 1 100 ? -17.123 3.558 4.270 1.00 97.69 100 ILE A C 1
ATOM 793 O O . ILE A 1 100 ? -16.522 4.616 4.455 1.00 97.69 100 ILE A O 1
ATOM 797 N N . GLU A 1 101 ? -17.839 2.959 5.215 1.00 98.00 101 GLU A N 1
ATOM 798 C CA . GLU A 1 101 ? -17.794 3.345 6.622 1.00 98.00 101 GLU A CA 1
ATOM 799 C C . GLU A 1 101 ? -16.849 2.406 7.376 1.00 98.00 101 GLU A C 1
ATOM 801 O O . GLU A 1 101 ? -16.972 1.184 7.279 1.00 98.00 101 GLU A O 1
ATOM 806 N N . LEU A 1 102 ? -15.895 2.975 8.111 1.00 97.81 102 LEU A N 1
ATOM 807 C CA . LEU A 1 102 ? -15.034 2.245 9.035 1.00 97.81 102 LEU A CA 1
ATOM 808 C C . LEU A 1 102 ? -15.477 2.519 10.457 1.00 97.81 102 LEU A C 1
ATOM 810 O O . LEU A 1 102 ? -15.635 3.675 10.841 1.00 97.81 102 LEU A O 1
ATOM 814 N N . THR A 1 103 ? -15.592 1.459 11.241 1.00 97.50 103 THR A N 1
ATOM 815 C CA . THR A 1 103 ? -15.968 1.523 12.648 1.00 97.50 103 THR A CA 1
ATOM 816 C C . THR A 1 103 ? -14.912 0.837 13.499 1.00 97.50 103 THR A C 1
ATOM 818 O O . THR A 1 103 ? -14.467 -0.274 13.188 1.00 97.50 103 THR A O 1
ATOM 821 N N . ALA A 1 104 ? -14.519 1.509 14.578 1.00 96.25 104 ALA A N 1
ATOM 822 C CA . ALA A 1 104 ? -13.655 0.951 15.608 1.00 96.25 104 ALA A CA 1
ATOM 823 C C . ALA A 1 104 ? -14.279 -0.328 16.193 1.00 96.25 104 ALA A C 1
ATOM 825 O O . ALA A 1 104 ? -15.503 -0.448 16.267 1.00 96.25 104 ALA A O 1
ATOM 826 N N . LEU A 1 105 ? -13.460 -1.293 16.621 1.00 93.94 105 LEU A N 1
ATOM 827 C CA . LEU A 1 105 ? -13.976 -2.579 17.121 1.00 93.94 105 LEU A CA 1
ATOM 828 C C . LEU A 1 105 ? -14.809 -2.443 18.405 1.00 93.94 105 LEU A C 1
ATOM 830 O O . LEU A 1 105 ? -15.709 -3.247 18.626 1.00 93.94 105 LEU A O 1
ATOM 834 N N . ASN A 1 106 ? -14.535 -1.421 19.216 1.00 92.12 106 ASN A N 1
ATOM 835 C CA . ASN A 1 106 ? -15.328 -1.074 20.397 1.00 92.12 106 ASN A CA 1
ATOM 836 C C . ASN A 1 106 ? -16.650 -0.357 20.054 1.00 92.12 106 ASN A C 1
ATOM 838 O O . ASN A 1 106 ? -17.508 -0.223 20.916 1.00 92.12 106 ASN A O 1
ATOM 842 N N . GLY A 1 107 ? -16.833 0.091 18.807 1.00 93.06 107 GLY A N 1
ATOM 843 C CA . GLY A 1 107 ? -18.022 0.815 18.354 1.00 93.06 107 GLY A CA 1
ATOM 844 C C . GLY A 1 107 ? -18.041 2.314 18.675 1.00 93.06 107 GLY A C 1
ATOM 845 O O . GLY A 1 107 ? -18.942 3.006 18.207 1.00 93.06 107 GLY A O 1
ATOM 846 N N . ASP A 1 108 ? -17.046 2.841 19.393 1.00 93.25 108 ASP A N 1
ATOM 847 C CA . ASP A 1 108 ? -17.061 4.221 19.912 1.00 93.25 108 ASP A CA 1
ATOM 848 C C . ASP A 1 108 ? -16.841 5.291 18.835 1.00 93.25 108 ASP A C 1
ATOM 850 O O . ASP A 1 108 ? -17.119 6.476 19.034 1.00 93.25 108 ASP A O 1
ATOM 854 N N . TYR A 1 109 ? -16.326 4.889 17.677 1.00 96.25 109 TYR A N 1
ATOM 855 C CA . TYR A 1 109 ? -16.049 5.793 16.576 1.00 96.25 109 TYR A CA 1
ATOM 856 C C . TYR A 1 109 ? -16.332 5.137 15.235 1.00 96.25 109 TYR A C 1
ATOM 858 O O . TYR A 1 109 ? -15.965 3.985 15.000 1.00 96.25 109 TYR A O 1
ATOM 866 N N . SER A 1 110 ? -16.936 5.911 14.335 1.00 96.94 110 SER A N 1
ATOM 867 C CA . SER A 1 110 ? -17.080 5.554 12.928 1.00 96.94 110 SER A CA 1
ATOM 868 C C . SER A 1 110 ? -16.756 6.743 12.032 1.00 96.94 110 SER A C 1
ATOM 870 O O . SER A 1 110 ? -16.990 7.899 12.397 1.00 96.94 110 SER A O 1
ATOM 872 N N . CYS A 1 111 ? -16.219 6.471 10.847 1.00 95.94 111 CYS A N 1
ATOM 873 C CA . CYS A 1 111 ? -16.014 7.479 9.820 1.00 95.94 111 CYS A CA 1
ATOM 874 C C . CYS A 1 111 ? -16.290 6.928 8.421 1.00 95.94 111 CYS A C 1
ATOM 876 O O . CYS A 1 111 ? -15.876 5.827 8.068 1.00 95.94 111 CYS A O 1
ATOM 878 N N . CYS A 1 112 ? -16.965 7.735 7.604 1.00 96.00 112 CYS A N 1
ATOM 879 C CA . CYS A 1 112 ? -17.120 7.465 6.181 1.00 96.00 112 CYS A CA 1
ATOM 880 C C . CYS A 1 112 ? -15.947 8.065 5.408 1.00 96.00 112 CYS A C 1
ATOM 882 O O . CYS A 1 112 ? -15.554 9.211 5.653 1.00 96.00 112 CYS A O 1
ATOM 884 N N . LEU A 1 113 ? -15.424 7.318 4.442 1.00 96.00 113 LEU A N 1
ATOM 885 C CA . LEU A 1 113 ? -14.381 7.782 3.540 1.00 96.00 113 LEU A CA 1
ATOM 886 C C . LEU A 1 113 ? -14.640 7.337 2.101 1.00 96.00 113 LEU A C 1
ATOM 888 O O . LEU A 1 113 ? -15.266 6.306 1.848 1.00 96.00 113 LEU A O 1
ATOM 892 N N . GLU A 1 114 ? -14.139 8.141 1.165 1.00 96.44 114 GLU A N 1
ATOM 893 C CA . GLU A 1 114 ? -14.035 7.755 -0.237 1.00 96.44 114 GLU A CA 1
ATOM 894 C C . GLU A 1 114 ? -12.727 7.000 -0.471 1.00 96.44 114 GLU A C 1
ATOM 896 O O . GLU A 1 114 ? -11.668 7.398 0.025 1.00 96.44 114 GLU A O 1
ATOM 901 N N . VAL A 1 115 ? -12.815 5.910 -1.227 1.00 97.44 115 VAL A N 1
ATOM 902 C CA . VAL A 1 115 ? -11.695 5.015 -1.528 1.00 97.44 115 VAL A CA 1
ATOM 903 C C . VAL A 1 115 ? -11.652 4.674 -3.013 1.00 97.44 115 VAL A C 1
ATOM 905 O O . VAL A 1 115 ? -12.691 4.503 -3.657 1.00 97.44 115 VAL A O 1
ATOM 908 N N . LEU A 1 116 ? -10.440 4.551 -3.546 1.00 97.31 116 LEU A N 1
ATOM 909 C CA . LEU A 1 116 ? -10.172 4.116 -4.916 1.00 97.31 116 LEU A CA 1
ATOM 910 C C . LEU A 1 116 ? -9.994 2.592 -4.957 1.00 97.31 116 LEU A C 1
ATOM 912 O O . LEU A 1 116 ? -9.287 2.031 -4.123 1.00 97.31 116 LEU A O 1
ATOM 916 N N . SER A 1 117 ? -10.607 1.908 -5.924 1.00 96.56 117 SER A N 1
ATOM 917 C CA . SER A 1 117 ? -10.412 0.458 -6.090 1.00 96.56 117 SER A CA 1
ATOM 918 C C . SER A 1 117 ? -8.982 0.113 -6.480 1.00 96.56 117 SER A C 1
ATOM 920 O O . SER A 1 117 ? -8.467 0.678 -7.441 1.00 96.56 117 SER A O 1
ATOM 922 N N . GLU A 1 118 ? -8.397 -0.891 -5.844 1.00 93.81 118 GLU A N 1
ATOM 923 C CA . GLU A 1 118 ? -7.174 -1.552 -6.291 1.00 93.81 118 GLU A CA 1
ATOM 924 C C . GLU A 1 118 ? -7.340 -3.069 -6.254 1.00 93.81 118 GLU A C 1
ATOM 926 O O . GLU A 1 118 ? -8.005 -3.614 -5.378 1.00 93.81 118 GLU A O 1
ATOM 931 N N . GLU A 1 119 ? -6.709 -3.762 -7.201 1.00 91.88 119 GLU A N 1
ATOM 932 C CA . GLU A 1 119 ? -6.736 -5.230 -7.288 1.00 91.88 119 GLU A CA 1
ATOM 933 C C . GLU A 1 119 ? -6.237 -5.862 -5.978 1.00 91.88 119 GLU A C 1
ATOM 935 O O . GLU A 1 119 ? -6.880 -6.740 -5.401 1.00 91.88 119 GLU A O 1
ATOM 940 N 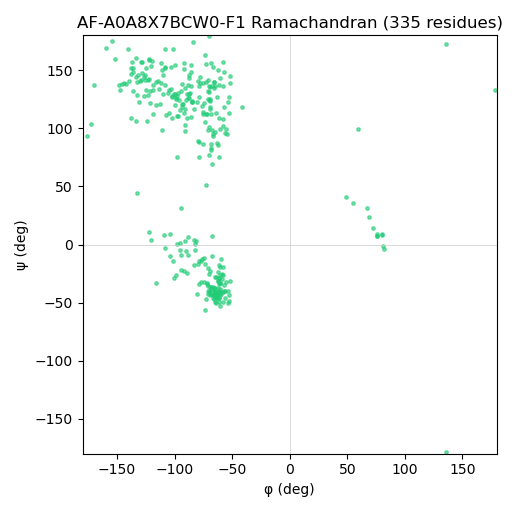N . LYS A 1 120 ? -5.119 -5.337 -5.467 1.00 90.62 120 LYS A N 1
ATOM 941 C CA . LYS A 1 120 ? -4.489 -5.707 -4.201 1.00 90.62 120 LYS A CA 1
ATOM 942 C C . LYS A 1 120 ? -3.852 -4.462 -3.586 1.00 90.62 120 LYS A C 1
ATOM 944 O O . LYS A 1 120 ? -3.241 -3.682 -4.310 1.00 90.62 120 LYS A O 1
ATOM 949 N N . ILE A 1 121 ? -3.982 -4.279 -2.269 1.00 90.88 121 ILE A N 1
ATOM 950 C CA . ILE A 1 121 ? -3.391 -3.123 -1.574 1.00 90.88 121 ILE A CA 1
ATOM 951 C C . ILE A 1 121 ? -1.873 -3.269 -1.457 1.00 90.88 121 ILE A C 1
ATOM 953 O O . ILE A 1 121 ? -1.121 -2.409 -1.904 1.00 90.88 121 ILE A O 1
ATOM 957 N N . CYS A 1 122 ? -1.422 -4.364 -0.854 1.00 86.31 122 CYS A N 1
ATOM 958 C CA . CYS A 1 122 ? -0.013 -4.693 -0.702 1.00 86.31 122 CYS A CA 1
ATOM 959 C C . CYS A 1 122 ? 0.153 -6.192 -0.433 1.00 86.31 122 CYS A C 1
ATOM 961 O O . CYS A 1 122 ? -0.820 -6.912 -0.190 1.00 86.31 122 CYS A O 1
ATOM 963 N N . ASP A 1 123 ? 1.395 -6.668 -0.498 1.00 82.12 123 ASP A N 1
ATOM 964 C CA . ASP A 1 123 ? 1.753 -8.006 -0.031 1.00 82.12 123 ASP A CA 1
ATOM 965 C C . ASP A 1 123 ? 1.686 -8.116 1.501 1.00 82.12 123 ASP A C 1
ATOM 967 O O . ASP A 1 123 ? 1.344 -7.166 2.204 1.00 82.12 123 ASP A O 1
ATOM 971 N N . SER A 1 124 ? 1.977 -9.305 2.036 1.00 80.81 124 SER A N 1
ATOM 972 C CA . SER A 1 124 ? 1.825 -9.585 3.465 1.00 80.81 124 SER A CA 1
ATOM 973 C C . SER A 1 124 ? 2.643 -8.620 4.329 1.00 80.81 124 SER A C 1
ATOM 975 O O . SER A 1 124 ? 3.873 -8.614 4.268 1.00 80.81 124 SER A O 1
ATOM 977 N N . VAL A 1 125 ? 1.947 -7.858 5.174 1.00 84.38 125 VAL A N 1
ATOM 978 C CA . VAL A 1 125 ? 2.534 -6.990 6.202 1.00 84.38 125 VAL A CA 1
ATOM 979 C C . VAL A 1 125 ? 2.738 -7.807 7.482 1.00 84.38 125 VAL A C 1
ATOM 981 O O . VAL A 1 125 ? 1.771 -8.444 7.922 1.00 84.38 125 VAL A O 1
ATOM 984 N N . PRO A 1 126 ? 3.938 -7.798 8.097 1.00 81.56 126 PRO A N 1
ATOM 985 C CA . PRO A 1 126 ? 4.194 -8.498 9.353 1.00 81.56 126 PRO A CA 1
ATOM 986 C C . PRO A 1 126 ? 3.175 -8.137 10.437 1.00 81.56 126 PRO A C 1
ATOM 988 O O . PRO A 1 126 ? 2.698 -7.004 10.503 1.00 81.56 126 PRO A O 1
ATOM 991 N N . LYS A 1 127 ? 2.837 -9.112 11.277 1.00 84.88 127 LYS A N 1
ATOM 992 C CA . LYS A 1 127 ? 2.041 -8.915 12.491 1.00 84.88 127 LYS A CA 1
ATOM 993 C C . LYS A 1 127 ? 2.935 -9.069 13.706 1.00 84.88 127 LYS A C 1
ATOM 995 O O . LYS A 1 127 ? 3.912 -9.813 13.655 1.00 84.88 127 LYS A O 1
ATOM 1000 N N . ILE A 1 128 ? 2.566 -8.414 14.799 1.00 84.50 128 ILE A N 1
ATOM 1001 C CA . ILE A 1 128 ? 3.239 -8.613 16.082 1.00 84.50 128 ILE A CA 1
ATOM 1002 C C . ILE A 1 128 ? 2.804 -9.969 16.632 1.00 84.50 128 ILE A C 1
ATOM 1004 O O . ILE A 1 128 ? 1.677 -10.128 17.096 1.00 84.50 128 ILE A O 1
ATOM 1008 N N . THR A 1 129 ? 3.707 -10.943 16.553 1.00 82.75 129 THR A N 1
ATOM 1009 C CA . THR A 1 129 ? 3.544 -12.282 17.142 1.00 82.75 129 THR A CA 1
ATOM 1010 C C . THR A 1 129 ? 4.443 -12.497 18.358 1.00 82.75 129 THR A C 1
ATOM 1012 O O . THR A 1 129 ? 4.408 -13.563 18.962 1.00 82.75 129 THR A O 1
ATOM 1015 N N . ASP A 1 130 ? 5.283 -11.517 18.692 1.00 82.94 130 ASP A N 1
ATOM 1016 C CA . ASP A 1 130 ? 6.169 -11.575 19.850 1.00 82.94 130 ASP A CA 1
ATOM 1017 C C . ASP A 1 130 ? 5.361 -11.418 21.147 1.00 82.94 130 ASP A C 1
ATOM 1019 O O . ASP A 1 130 ? 4.804 -10.355 21.434 1.00 82.94 130 ASP A O 1
ATOM 1023 N N . GLU A 1 131 ? 5.305 -12.488 21.940 1.00 84.38 131 GLU A N 1
ATOM 1024 C CA . GLU A 1 131 ? 4.578 -12.518 23.210 1.00 84.38 131 GLU A CA 1
ATOM 1025 C C . GLU A 1 131 ? 5.113 -11.512 24.237 1.00 84.38 131 GLU A C 1
ATOM 1027 O O . GLU A 1 131 ? 4.337 -11.029 25.057 1.00 84.38 131 GLU A O 1
ATOM 1032 N N . GLN A 1 132 ? 6.402 -11.149 24.210 1.00 86.44 132 GLN A N 1
ATOM 1033 C CA . GLN A 1 132 ? 6.932 -10.127 25.120 1.00 86.44 132 GLN A CA 1
ATOM 1034 C C . GLN A 1 132 ? 6.325 -8.762 24.801 1.00 86.44 132 GLN A C 1
ATOM 1036 O O . GLN A 1 132 ? 5.827 -8.083 25.697 1.00 86.44 132 GLN A O 1
ATOM 1041 N N . ILE A 1 133 ? 6.274 -8.397 23.517 1.00 87.38 133 ILE A N 1
ATOM 1042 C CA . ILE A 1 133 ? 5.635 -7.149 23.081 1.00 87.38 133 ILE A CA 1
ATOM 1043 C C . ILE A 1 133 ? 4.140 -7.177 23.418 1.00 87.38 133 ILE A C 1
ATOM 1045 O O . ILE A 1 133 ? 3.614 -6.208 23.967 1.00 87.38 133 ILE A O 1
ATOM 1049 N N . LEU A 1 134 ? 3.449 -8.285 23.134 1.00 88.75 134 LEU A N 1
ATOM 1050 C CA . LEU A 1 134 ? 2.021 -8.420 23.436 1.00 88.75 134 LEU A CA 1
ATOM 1051 C C . LEU A 1 134 ? 1.733 -8.324 24.941 1.00 88.75 134 LEU A C 1
ATOM 1053 O O . LEU A 1 134 ? 0.735 -7.716 25.327 1.00 88.75 134 LEU A O 1
ATOM 1057 N N . ASN A 1 135 ? 2.596 -8.877 25.794 1.00 88.12 135 ASN A N 1
ATOM 1058 C CA . ASN A 1 135 ? 2.464 -8.757 27.245 1.00 88.12 135 ASN A CA 1
ATOM 1059 C C . ASN A 1 135 ? 2.729 -7.327 27.728 1.00 88.12 135 ASN A C 1
ATOM 1061 O O . ASN A 1 135 ? 1.913 -6.809 28.485 1.00 88.12 135 ASN A O 1
ATOM 1065 N N . ASN A 1 136 ? 3.757 -6.644 27.214 1.00 89.12 136 ASN A N 1
ATOM 1066 C CA . ASN A 1 136 ? 4.015 -5.235 27.538 1.00 89.12 136 ASN A CA 1
ATOM 1067 C C . ASN A 1 136 ? 2.812 -4.342 27.186 1.00 89.12 136 ASN A C 1
ATOM 1069 O O . ASN A 1 136 ? 2.423 -3.469 27.960 1.00 89.12 136 ASN A O 1
ATOM 1073 N N . LEU A 1 137 ? 2.168 -4.582 26.037 1.00 90.44 137 LEU A N 1
ATOM 1074 C CA . LEU A 1 137 ? 0.946 -3.868 25.655 1.00 90.44 137 LEU A CA 1
ATOM 1075 C C . LEU A 1 137 ? -0.206 -4.132 26.640 1.00 90.44 137 LEU A C 1
ATOM 1077 O O . LEU A 1 137 ? -0.911 -3.195 27.018 1.00 90.44 137 LEU A O 1
ATOM 1081 N N . ARG A 1 138 ? -0.378 -5.380 27.099 1.00 90.19 138 ARG A N 1
ATOM 1082 C CA . ARG A 1 138 ? -1.397 -5.745 28.102 1.00 90.19 138 ARG A CA 1
ATOM 1083 C C . ARG A 1 138 ? -1.133 -5.080 29.453 1.00 90.19 138 ARG A C 1
ATOM 1085 O O . ARG A 1 138 ? -2.071 -4.560 30.050 1.00 90.19 138 ARG A O 1
ATOM 1092 N N . GLU A 1 139 ? 0.116 -5.051 29.915 1.00 90.25 139 GLU A N 1
ATOM 1093 C CA . GLU A 1 139 ? 0.512 -4.391 31.169 1.00 90.25 139 GLU A CA 1
ATOM 1094 C C . GLU A 1 139 ? 0.228 -2.882 31.144 1.00 90.25 139 GLU A C 1
ATOM 1096 O O . GLU A 1 139 ? -0.189 -2.302 32.147 1.00 90.25 139 GLU A O 1
ATOM 1101 N N . LEU A 1 140 ? 0.363 -2.257 29.972 1.00 88.38 140 LEU A N 1
ATOM 1102 C CA . LEU A 1 140 ? 0.032 -0.850 29.746 1.00 88.38 140 LEU A CA 1
ATOM 1103 C C . LEU A 1 140 ? -1.468 -0.592 29.501 1.00 88.38 140 LEU A C 1
ATOM 1105 O O . LEU A 1 140 ? -1.855 0.553 29.265 1.00 88.38 140 LEU A O 1
ATOM 1109 N N . ASN A 1 141 ? -2.324 -1.621 29.572 1.00 89.06 141 ASN A N 1
ATOM 1110 C CA . ASN A 1 141 ? -3.749 -1.569 29.217 1.00 89.06 141 ASN A CA 1
ATOM 1111 C C . ASN A 1 141 ? -4.002 -1.044 27.790 1.00 89.06 141 ASN A C 1
ATOM 1113 O O . ASN A 1 141 ? -4.967 -0.320 27.536 1.00 89.06 141 ASN A O 1
ATOM 1117 N N . ILE A 1 142 ? -3.120 -1.387 26.850 1.00 88.81 142 ILE A N 1
ATOM 1118 C CA . ILE A 1 142 ? -3.224 -1.006 25.442 1.00 88.81 142 ILE A CA 1
ATOM 1119 C C . ILE A 1 142 ? -3.853 -2.163 24.669 1.00 88.81 142 ILE A C 1
ATOM 1121 O O . ILE A 1 142 ? -3.236 -3.205 24.449 1.00 88.81 142 ILE A O 1
ATOM 1125 N N . GLU A 1 143 ? -5.085 -1.967 24.202 1.00 86.75 143 GLU A N 1
ATOM 1126 C CA . GLU A 1 143 ? -5.726 -2.907 23.285 1.00 86.75 143 GLU A CA 1
ATOM 1127 C C . GLU A 1 143 ? -5.127 -2.781 21.880 1.00 86.75 143 GLU A C 1
ATOM 1129 O O . GLU A 1 143 ? -5.176 -1.709 21.267 1.00 86.75 143 GLU A O 1
ATOM 1134 N N . PHE A 1 144 ? -4.585 -3.885 21.360 1.00 88.44 144 PHE A N 1
ATOM 1135 C CA . PHE A 1 144 ? -4.009 -3.975 20.019 1.00 88.44 144 PHE A CA 1
ATOM 1136 C C . PHE A 1 144 ? -4.768 -4.999 19.169 1.00 88.44 144 PHE A C 1
ATOM 1138 O O . PHE A 1 144 ? -4.739 -6.206 19.425 1.00 88.44 144 PHE A O 1
ATOM 1145 N N . SER A 1 145 ? -5.471 -4.508 18.147 1.00 86.94 145 SER A N 1
ATOM 1146 C CA . SER A 1 145 ? -6.462 -5.292 17.404 1.00 86.94 145 SER A CA 1
ATOM 1147 C C . SER A 1 145 ? -5.886 -6.182 16.299 1.00 86.94 145 SER A C 1
ATOM 1149 O O . SER A 1 145 ? -6.563 -7.120 15.868 1.00 86.94 145 SER A O 1
ATOM 1151 N N . ASP A 1 146 ? -4.646 -5.926 15.867 1.00 83.00 146 ASP A N 1
ATOM 1152 C CA . ASP A 1 146 ? -3.935 -6.682 14.824 1.00 83.00 146 ASP A CA 1
ATOM 1153 C C . ASP A 1 146 ? -3.034 -7.800 15.392 1.00 83.00 146 ASP A C 1
ATOM 1155 O O . ASP A 1 146 ? -1.989 -8.138 14.842 1.00 83.00 146 ASP A O 1
ATOM 1159 N N . SER A 1 147 ? -3.450 -8.376 16.525 1.00 72.94 147 SER A N 1
ATOM 1160 C CA . SER A 1 147 ? -2.809 -9.523 17.190 1.00 72.94 147 SER A CA 1
ATOM 1161 C C . SER A 1 147 ? -3.524 -10.861 16.938 1.00 72.94 147 SER A C 1
ATOM 1163 O O . SER A 1 147 ? -2.967 -11.918 17.220 1.00 72.94 147 SER A O 1
ATOM 1165 N N . PHE A 1 148 ? -4.763 -10.845 16.423 1.00 59.00 148 PHE A N 1
ATOM 1166 C CA . PHE A 1 148 ? -5.638 -12.027 16.386 1.00 59.00 148 PHE A CA 1
ATOM 1167 C C . PHE A 1 148 ? -5.549 -12.876 15.096 1.00 59.00 148 PHE A C 1
ATOM 1169 O O . PHE A 1 148 ? -5.183 -12.409 14.013 1.00 59.00 148 PHE A O 1
ATOM 1176 N N . SER A 1 149 ? -5.925 -14.149 15.270 1.00 53.81 149 SER A N 1
ATOM 1177 C CA . SER A 1 149 ? -5.556 -15.384 14.551 1.00 53.81 149 SER A CA 1
ATOM 1178 C C . SER A 1 149 ? -6.004 -15.568 13.097 1.00 53.81 149 SER A C 1
ATOM 1180 O O . SER A 1 149 ? -5.853 -16.661 12.557 1.00 53.81 149 SER A O 1
ATOM 1182 N N . GLU A 1 150 ? -6.584 -14.561 12.455 1.00 64.50 150 GLU A N 1
ATOM 1183 C CA . GLU A 1 150 ? -6.949 -14.657 11.040 1.00 64.50 150 GLU A CA 1
ATOM 1184 C C . GLU A 1 150 ? -5.874 -13.966 10.217 1.00 64.50 150 GLU A C 1
ATOM 1186 O O . GLU A 1 150 ? -5.649 -12.770 10.402 1.00 64.50 150 GLU A O 1
ATOM 1191 N N . ASP A 1 151 ? -5.211 -14.686 9.310 1.00 66.31 151 ASP A N 1
ATOM 1192 C CA . ASP A 1 151 ? -4.291 -14.122 8.313 1.00 66.31 151 ASP A CA 1
ATOM 1193 C C . ASP A 1 151 ? -5.057 -13.260 7.298 1.00 66.31 151 ASP A C 1
ATOM 1195 O O . ASP A 1 151 ? -5.251 -13.593 6.130 1.00 66.31 151 ASP A O 1
ATOM 1199 N N . LEU A 1 152 ? -5.550 -12.126 7.791 1.00 74.94 152 LEU A N 1
ATOM 1200 C CA . LEU A 1 152 ? -6.183 -11.084 7.016 1.00 74.94 152 LEU A CA 1
ATOM 1201 C C . LEU A 1 152 ? -5.091 -10.323 6.267 1.00 74.94 152 LEU A C 1
ATOM 1203 O O . LEU A 1 152 ? -4.249 -9.640 6.857 1.00 74.94 152 LEU A O 1
ATOM 1207 N N . GLU A 1 153 ? -5.131 -10.437 4.946 1.00 89.25 153 GLU A N 1
ATOM 1208 C CA . GLU A 1 153 ? -4.475 -9.491 4.048 1.00 89.25 153 GLU A CA 1
ATOM 1209 C C . GLU A 1 153 ? -5.008 -8.070 4.285 1.00 89.25 153 GLU A C 1
ATOM 1211 O O . GLU A 1 153 ? -6.127 -7.885 4.774 1.00 89.25 153 GLU A O 1
ATOM 1216 N N . ILE A 1 154 ? -4.219 -7.065 3.906 1.00 92.94 154 ILE A N 1
ATOM 1217 C CA . ILE A 1 154 ? -4.655 -5.671 3.968 1.00 92.94 154 ILE A CA 1
ATOM 1218 C C . ILE A 1 154 ? -5.740 -5.438 2.913 1.00 92.94 154 ILE A C 1
ATOM 1220 O O . ILE A 1 154 ? -5.487 -5.535 1.712 1.00 92.94 154 ILE A O 1
ATOM 1224 N N . ASP A 1 155 ? -6.946 -5.103 3.365 1.00 95.56 155 ASP A N 1
ATOM 1225 C CA . ASP A 1 155 ? -8.074 -4.808 2.478 1.00 95.56 155 ASP A CA 1
ATOM 1226 C C . ASP A 1 155 ? -8.225 -3.319 2.177 1.00 95.56 155 ASP A C 1
ATOM 1228 O O . ASP A 1 155 ? -8.862 -2.963 1.187 1.00 95.56 155 ASP A O 1
ATOM 1232 N N . LEU A 1 156 ? -7.681 -2.442 3.022 1.00 96.81 156 LEU A N 1
ATOM 1233 C CA . LEU A 1 156 ? -7.826 -1.002 2.851 1.00 96.81 156 LEU A CA 1
ATOM 1234 C C . LEU A 1 156 ? -6.588 -0.253 3.348 1.00 96.81 156 LEU A C 1
ATOM 1236 O O . LEU A 1 156 ? -6.089 -0.496 4.448 1.00 96.81 156 LEU A O 1
ATOM 1240 N N . LEU A 1 157 ? -6.123 0.680 2.524 1.00 97.00 157 LEU A N 1
ATOM 1241 C CA . LEU A 1 157 ? -5.105 1.666 2.862 1.00 97.00 157 LEU A CA 1
ATOM 1242 C C . LEU A 1 157 ? -5.783 2.995 3.178 1.00 97.00 157 LEU A C 1
ATOM 1244 O O . LEU A 1 157 ? -6.597 3.480 2.388 1.00 97.00 157 LEU A O 1
ATOM 1248 N N . VAL A 1 158 ? -5.433 3.591 4.314 1.00 97.44 158 VAL A N 1
ATOM 1249 C CA . VAL A 1 158 ? -5.887 4.927 4.706 1.00 97.44 158 VAL A CA 1
ATOM 1250 C C . VAL A 1 158 ? -4.803 5.938 4.361 1.00 97.44 158 VAL A C 1
ATOM 1252 O O . VAL A 1 158 ? -3.751 5.955 4.998 1.00 97.44 158 VAL A O 1
ATOM 1255 N N . GLY A 1 159 ? -5.085 6.785 3.372 1.00 95.81 159 GLY A N 1
ATOM 1256 C CA . GLY A 1 159 ? -4.190 7.853 2.944 1.00 95.81 159 GLY A CA 1
ATOM 1257 C C . GLY A 1 159 ? -4.311 9.123 3.787 1.00 95.81 159 GLY A C 1
ATOM 1258 O O . GLY A 1 159 ? -5.201 9.283 4.632 1.00 95.81 159 GLY A O 1
ATOM 1259 N N . SER A 1 160 ? -3.434 10.081 3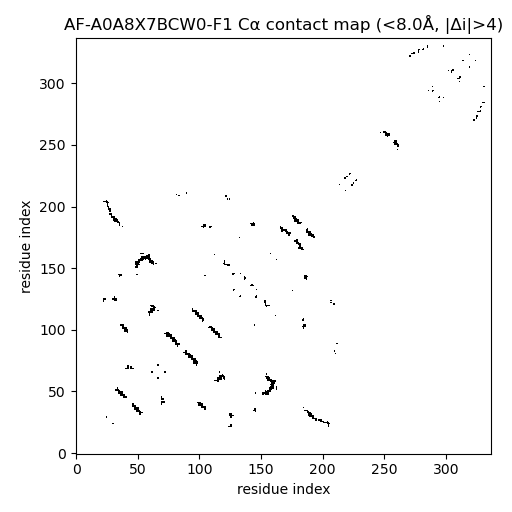.501 1.00 94.44 160 SER A N 1
ATOM 1260 C CA . SER A 1 160 ? -3.355 11.391 4.157 1.00 94.44 160 SER A CA 1
ATOM 1261 C C . SER A 1 160 ? -4.643 12.219 4.079 1.00 94.44 160 SER A C 1
ATOM 1263 O O . SER A 1 160 ? -4.913 13.010 4.984 1.00 94.44 160 SER A O 1
ATOM 1265 N N . ASN A 1 161 ? -5.485 12.010 3.062 1.00 93.50 161 ASN A N 1
ATOM 1266 C CA . ASN A 1 161 ? -6.807 12.639 2.948 1.00 93.50 161 ASN A CA 1
ATOM 1267 C C . ASN A 1 161 ? -7.751 12.325 4.129 1.00 93.50 161 ASN A C 1
ATOM 1269 O O . ASN A 1 161 ? -8.652 13.117 4.423 1.00 93.50 161 ASN A O 1
ATOM 1273 N N . VAL A 1 162 ? -7.554 11.194 4.815 1.00 95.12 162 VAL A N 1
ATOM 1274 C CA . VAL A 1 162 ? -8.351 10.774 5.982 1.00 95.12 162 VAL A CA 1
ATOM 1275 C C . VAL A 1 162 ? -7.503 10.708 7.250 1.00 95.12 162 VAL A C 1
ATOM 1277 O O . VAL A 1 162 ? -8.000 11.030 8.332 1.00 95.12 162 VAL A O 1
ATOM 1280 N N . LEU A 1 163 ? -6.225 10.343 7.125 1.00 94.31 163 LEU A N 1
ATOM 1281 C CA . LEU A 1 163 ? -5.330 10.047 8.241 1.00 94.31 163 LEU A CA 1
ATOM 1282 C C . LEU A 1 163 ? -5.279 11.173 9.288 1.00 94.31 163 LEU A C 1
ATOM 1284 O O . LEU A 1 163 ? -5.426 10.920 10.484 1.00 94.31 163 LEU A O 1
ATOM 1288 N N . GLY A 1 164 ? -5.195 12.432 8.844 1.00 91.06 164 GLY A N 1
ATOM 1289 C CA . GLY A 1 164 ? -5.161 13.598 9.735 1.00 91.06 164 GLY A CA 1
ATOM 1290 C C . GLY A 1 164 ? -6.405 13.776 10.620 1.00 91.06 164 GLY A C 1
ATOM 1291 O O . GLY A 1 164 ? -6.347 14.484 11.621 1.00 91.06 164 GLY A O 1
ATOM 1292 N N . ARG A 1 165 ? -7.535 13.134 10.287 1.00 92.81 165 ARG A N 1
ATOM 1293 C CA . ARG A 1 165 ? -8.774 13.179 11.086 1.00 92.81 165 ARG A CA 1
ATOM 1294 C C . ARG A 1 165 ? -8.848 12.078 12.143 1.00 92.81 165 ARG A C 1
ATOM 1296 O O . ARG A 1 165 ? -9.591 12.248 13.118 1.00 92.81 165 ARG A O 1
ATOM 1303 N N . ILE A 1 166 ? -8.142 10.965 11.926 1.00 95.06 166 ILE A N 1
ATOM 1304 C CA . ILE A 1 166 ? -8.190 9.771 12.781 1.00 95.06 166 ILE A CA 1
ATOM 1305 C C . ILE A 1 166 ? -7.000 9.667 13.737 1.00 95.06 166 ILE A C 1
ATOM 1307 O O . ILE A 1 166 ? -7.176 9.111 14.818 1.00 95.06 166 ILE A O 1
ATOM 1311 N N . LEU A 1 167 ? -5.827 10.205 13.383 1.00 93.88 167 LEU A N 1
ATOM 1312 C CA . LEU A 1 167 ? -4.659 10.213 14.267 1.00 93.88 167 LEU A CA 1
ATOM 1313 C C . LEU A 1 167 ? -4.920 11.070 15.512 1.00 93.88 167 LEU A C 1
ATOM 1315 O O . LEU A 1 167 ? -5.459 12.176 15.417 1.00 93.88 167 LEU A O 1
ATOM 1319 N N . MET A 1 168 ? -4.519 10.567 16.680 1.00 92.38 168 MET A N 1
ATOM 1320 C CA . MET A 1 168 ? -4.535 11.320 17.932 1.00 92.38 168 MET A CA 1
ATOM 1321 C C . MET A 1 168 ? -3.135 11.823 18.299 1.00 92.38 168 MET A C 1
ATOM 1323 O O . MET A 1 168 ? -2.131 11.431 17.714 1.00 92.38 168 MET A O 1
ATOM 1327 N N . LYS A 1 169 ? -3.063 12.728 19.283 1.00 86.75 169 LYS A N 1
ATOM 1328 C CA . LYS A 1 169 ? -1.793 13.314 19.747 1.00 86.75 169 LYS A CA 1
ATOM 1329 C C . LYS A 1 169 ? -0.975 12.382 20.645 1.00 86.75 169 LYS A C 1
ATOM 1331 O O . LYS A 1 169 ? 0.177 12.691 20.930 1.00 86.75 169 LYS A O 1
ATOM 1336 N N . LYS A 1 170 ? -1.571 11.299 21.145 1.00 88.12 170 LYS A N 1
ATOM 1337 C CA . LYS A 1 170 ? -0.927 10.406 22.103 1.00 88.12 170 LYS A CA 1
ATOM 1338 C C . LYS A 1 170 ? -0.068 9.381 21.364 1.00 88.12 170 LYS A C 1
ATOM 1340 O O . LYS A 1 170 ? -0.563 8.628 20.527 1.00 88.12 170 LYS A O 1
ATOM 1345 N N . CYS A 1 171 ? 1.212 9.364 21.711 1.00 89.50 171 CYS A N 1
ATOM 1346 C CA . CYS A 1 171 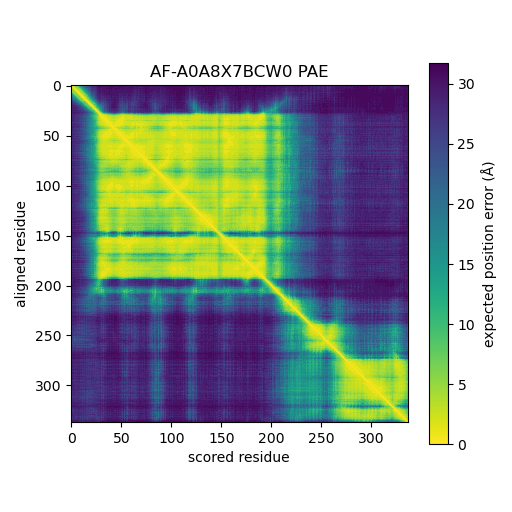? 2.179 8.359 21.299 1.00 89.50 171 CYS A CA 1
ATOM 1347 C C . CYS A 1 171 ? 2.950 7.905 22.544 1.00 89.50 171 CYS A C 1
ATOM 1349 O O . CYS A 1 171 ? 3.257 8.736 23.403 1.00 89.50 171 CYS A O 1
ATOM 1351 N N . CYS A 1 172 ? 3.228 6.609 22.654 1.00 89.38 172 CYS A N 1
ATOM 1352 C CA . CYS A 1 172 ? 3.986 6.029 23.759 1.00 89.38 172 CYS A CA 1
ATOM 1353 C C . CYS A 1 172 ? 5.088 5.130 23.204 1.00 89.38 172 CYS A C 1
ATOM 1355 O O . CYS A 1 172 ? 4.800 4.183 22.476 1.00 89.38 172 CYS A O 1
ATOM 1357 N N . GLU A 1 173 ? 6.333 5.424 23.554 1.00 91.44 173 GLU A N 1
ATOM 1358 C CA . GLU A 1 173 ? 7.480 4.582 23.222 1.00 91.44 173 GLU A CA 1
ATOM 1359 C C . GLU A 1 173 ? 7.539 3.383 24.179 1.00 91.44 173 GLU A C 1
ATOM 1361 O O . GLU A 1 173 ? 7.247 3.513 25.370 1.00 91.44 173 GLU A O 1
ATOM 1366 N N . LEU A 1 174 ? 7.858 2.211 23.638 1.00 88.06 174 LEU A N 1
ATOM 1367 C CA . LEU A 1 174 ? 8.046 0.960 24.360 1.00 88.06 174 LEU A CA 1
ATOM 1368 C C . LEU A 1 174 ? 9.543 0.670 24.478 1.00 88.06 174 LEU A C 1
ATOM 1370 O O . LEU A 1 174 ? 10.307 0.970 23.563 1.00 88.06 174 LEU A O 1
ATOM 1374 N N . ASP A 1 175 ? 9.937 -0.058 25.521 1.00 84.75 175 ASP A N 1
ATOM 1375 C CA . ASP A 1 175 ? 11.334 -0.475 25.746 1.00 84.75 175 ASP A CA 1
ATOM 1376 C C . ASP A 1 175 ? 11.923 -1.343 24.612 1.00 84.75 175 ASP A C 1
ATOM 1378 O O . ASP A 1 175 ? 13.127 -1.561 24.551 1.00 84.75 175 ASP A O 1
ATOM 1382 N N . SER A 1 176 ? 11.076 -1.841 23.707 1.00 82.75 176 SER A N 1
ATOM 1383 C CA . SER A 1 176 ? 11.461 -2.619 22.520 1.00 82.75 176 SER A CA 1
ATOM 1384 C C . SER A 1 176 ? 11.913 -1.769 21.320 1.00 82.75 176 SER A C 1
ATOM 1386 O O . SER A 1 176 ? 12.168 -2.333 20.256 1.00 82.75 176 SER A O 1
ATOM 1388 N N . GLY A 1 177 ? 11.929 -0.436 21.446 1.00 87.31 177 GLY A N 1
ATOM 1389 C CA . GLY A 1 177 ? 12.172 0.502 20.338 1.00 87.31 177 GLY A CA 1
ATOM 1390 C C . GLY A 1 177 ? 10.934 0.769 19.466 1.00 87.31 177 GLY A C 1
ATOM 1391 O O . GLY A 1 177 ? 10.965 1.563 18.522 1.00 87.31 177 GLY A O 1
ATOM 1392 N N . LEU A 1 178 ? 9.808 0.122 19.782 1.00 91.50 178 LEU A N 1
ATOM 1393 C CA . LEU A 1 178 ? 8.524 0.323 19.117 1.00 91.50 178 LEU A CA 1
ATOM 1394 C C . LEU A 1 178 ? 7.748 1.483 19.737 1.00 91.50 178 LEU A C 1
ATOM 1396 O O . LEU A 1 178 ? 7.881 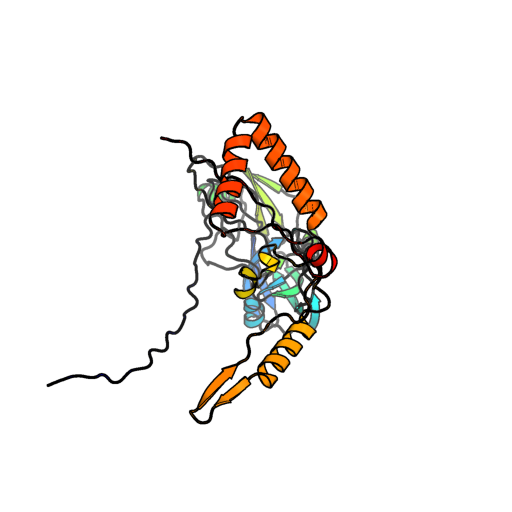1.787 20.915 1.00 91.50 178 LEU A O 1
ATOM 1400 N N . SER A 1 179 ? 6.874 2.102 18.955 1.00 93.94 179 SER A N 1
ATOM 1401 C CA . SER A 1 179 ? 5.981 3.164 19.411 1.00 93.94 179 SER A CA 1
ATOM 1402 C C . SER A 1 179 ? 4.523 2.785 19.190 1.00 93.94 179 SER A C 1
ATOM 1404 O O . SER A 1 179 ? 4.129 2.365 18.101 1.00 93.94 179 SER A O 1
ATOM 1406 N N . VAL A 1 180 ? 3.703 2.978 20.219 1.00 95.06 180 VAL A N 1
ATOM 1407 C CA . VAL A 1 180 ? 2.247 2.892 20.136 1.00 95.06 180 VAL A CA 1
ATOM 1408 C C . VAL A 1 180 ? 1.697 4.250 19.734 1.00 95.06 180 VAL A C 1
ATOM 1410 O O . VAL A 1 180 ? 1.951 5.247 20.407 1.00 95.06 180 VAL A O 1
ATOM 1413 N N . VAL A 1 181 ? 0.896 4.286 18.675 1.00 95.25 181 VAL A N 1
ATOM 1414 C CA . VAL A 1 181 ? 0.214 5.492 18.197 1.00 95.25 181 VAL A CA 1
ATOM 1415 C C . VAL A 1 181 ? -1.292 5.295 18.316 1.00 95.25 181 VAL A C 1
ATOM 1417 O O . VAL A 1 181 ? -1.860 4.382 17.707 1.00 95.25 181 VAL A O 1
ATOM 1420 N N . GLU A 1 182 ? -1.937 6.166 19.091 1.00 94.94 182 GLU A N 1
ATOM 1421 C CA . GLU A 1 182 ? -3.383 6.141 19.298 1.00 94.94 182 GLU A CA 1
ATOM 1422 C C . GLU A 1 182 ? -4.119 6.766 18.104 1.00 94.94 182 GLU A C 1
ATOM 1424 O O . GLU A 1 182 ? -3.752 7.825 17.579 1.00 94.94 182 GLU A O 1
ATOM 1429 N N . THR A 1 183 ? -5.202 6.118 17.681 1.00 95.75 183 THR A N 1
ATOM 1430 C CA . THR A 1 183 ? -6.113 6.637 16.660 1.00 95.75 183 THR A CA 1
ATOM 1431 C C . THR A 1 183 ? -7.553 6.479 17.124 1.00 95.75 183 THR A C 1
ATOM 1433 O O . THR A 1 183 ? -7.861 5.636 17.963 1.00 95.75 183 THR A O 1
ATOM 1436 N N . LYS A 1 184 ? -8.474 7.231 16.520 1.00 95.75 184 LYS A N 1
ATOM 1437 C CA . LYS A 1 184 ? -9.916 7.081 16.772 1.00 95.75 184 LYS A CA 1
ATOM 1438 C C . LYS A 1 184 ? -10.463 5.695 16.418 1.00 95.75 184 LYS A C 1
ATOM 1440 O O . LYS A 1 184 ? -11.536 5.349 16.884 1.00 95.75 184 LYS A O 1
ATOM 1445 N N . LEU A 1 185 ? -9.759 4.917 15.594 1.00 95.62 185 LEU A N 1
ATOM 1446 C CA . LEU A 1 185 ? -10.167 3.565 15.201 1.00 95.62 185 LEU A CA 1
ATOM 1447 C C . LEU A 1 185 ? -9.543 2.461 16.076 1.00 95.62 185 LEU A C 1
ATOM 1449 O O . LEU A 1 185 ? -9.933 1.302 15.949 1.00 95.62 185 LEU A O 1
ATOM 1453 N N . GLY A 1 186 ? -8.589 2.810 16.944 1.00 94.62 186 GLY A N 1
ATOM 1454 C CA . GLY A 1 186 ? -7.823 1.879 17.774 1.00 94.62 186 GLY A CA 1
ATOM 1455 C C . GLY A 1 186 ? -6.329 2.206 17.799 1.00 94.62 186 GLY A C 1
ATOM 1456 O O . GLY A 1 186 ? -5.848 3.069 17.057 1.00 94.62 186 GLY A O 1
ATOM 1457 N N . ASN A 1 187 ? -5.583 1.510 18.656 1.00 94.44 187 ASN A N 1
ATOM 1458 C CA . ASN A 1 187 ? -4.135 1.679 18.758 1.00 94.44 187 ASN A CA 1
ATOM 1459 C C . ASN A 1 187 ? -3.408 0.962 17.617 1.00 94.44 187 ASN A C 1
ATOM 1461 O O . ASN A 1 187 ? -3.788 -0.136 17.208 1.00 94.44 187 ASN A O 1
ATOM 1465 N N . THR A 1 188 ? -2.327 1.575 17.146 1.00 94.56 188 THR A N 1
ATOM 1466 C CA . THR A 1 188 ? -1.385 0.990 16.184 1.00 94.56 188 THR A CA 1
ATOM 1467 C C . THR A 1 188 ? 0.002 0.923 16.796 1.00 94.56 188 THR A C 1
ATOM 1469 O O . THR A 1 188 ? 0.309 1.688 17.707 1.00 94.56 188 THR A O 1
ATOM 1472 N N . VAL A 1 189 ? 0.847 0.038 16.277 1.00 92.94 189 VAL A N 1
ATOM 1473 C CA . VAL A 1 189 ? 2.263 -0.035 16.644 1.00 92.94 189 VAL A CA 1
ATOM 1474 C C . VAL A 1 189 ? 3.098 0.226 15.396 1.00 92.94 189 VAL A C 1
ATOM 1476 O O . VAL A 1 189 ? 2.772 -0.265 14.315 1.00 92.94 189 VAL A O 1
ATOM 1479 N N . ILE A 1 190 ? 4.151 1.024 15.536 1.00 92.75 190 ILE A N 1
ATOM 1480 C CA . ILE A 1 190 ? 5.103 1.347 14.474 1.00 92.75 190 ILE A CA 1
ATOM 1481 C C . ILE A 1 190 ? 6.518 1.328 15.027 1.00 92.75 190 ILE A C 1
ATOM 1483 O O . ILE A 1 190 ? 6.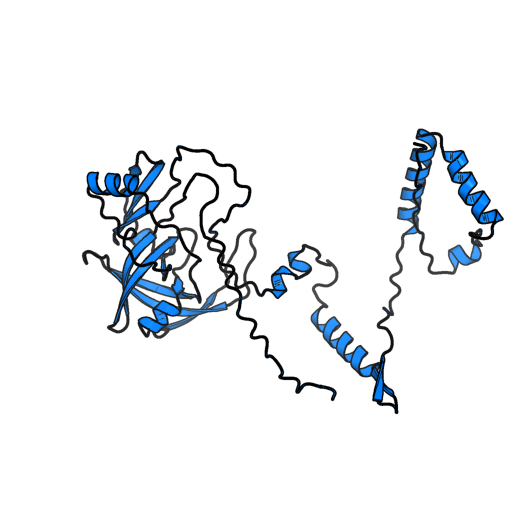749 1.708 16.171 1.00 92.75 190 ILE A O 1
ATOM 1487 N N . GLY A 1 191 ? 7.470 0.924 14.201 1.00 90.38 191 GLY A N 1
ATOM 1488 C CA . GLY A 1 191 ? 8.882 1.032 14.528 1.00 90.38 191 GLY A CA 1
ATOM 1489 C C . GLY A 1 191 ? 9.644 -0.228 14.183 1.00 90.38 191 GLY A C 1
ATOM 1490 O O . GLY A 1 191 ? 9.099 -1.189 13.639 1.00 90.38 191 GLY A O 1
ATOM 1491 N N . MET A 1 192 ? 10.929 -0.187 14.488 1.00 87.31 192 MET A N 1
ATOM 1492 C CA . MET A 1 192 ? 11.830 -1.314 14.345 1.00 87.31 192 MET A CA 1
ATOM 1493 C C . MET A 1 192 ? 12.055 -1.907 15.730 1.00 87.31 192 MET A C 1
ATOM 1495 O O . MET A 1 192 ? 12.387 -1.174 16.653 1.00 87.31 192 MET A O 1
ATOM 1499 N N . GLN A 1 193 ? 11.856 -3.212 15.859 1.00 81.31 193 GLN A N 1
ATOM 1500 C CA . GLN A 1 193 ? 12.161 -3.927 17.087 1.00 81.31 193 GLN A CA 1
ATOM 1501 C C . GLN A 1 193 ? 13.680 -4.010 17.271 1.00 81.31 193 GLN A C 1
ATOM 1503 O O . GLN A 1 193 ? 14.401 -4.366 16.334 1.00 81.31 193 GLN A O 1
ATOM 1508 N N . ASP A 1 194 ? 14.158 -3.675 18.465 1.00 73.50 194 ASP A N 1
ATOM 1509 C CA . ASP A 1 194 ? 15.559 -3.837 18.841 1.00 73.50 194 ASP A CA 1
ATOM 1510 C C . ASP A 1 194 ? 15.866 -5.323 19.129 1.00 73.50 194 ASP A C 1
ATOM 1512 O O . ASP A 1 194 ? 15.359 -5.888 20.097 1.00 73.50 194 ASP A O 1
ATOM 1516 N N . ASP A 1 195 ? 16.686 -5.977 18.294 1.00 65.12 195 ASP A N 1
ATOM 1517 C CA . ASP A 1 195 ? 17.008 -7.409 18.455 1.00 65.12 195 ASP A CA 1
ATOM 1518 C C . ASP A 1 195 ? 18.261 -7.689 19.305 1.00 65.12 195 ASP A C 1
ATOM 1520 O O . ASP A 1 195 ? 19.244 -6.942 19.312 1.00 65.12 195 ASP A O 1
ATOM 1524 N N . VAL A 1 196 ? 18.215 -8.862 19.954 1.00 55.38 196 VAL A N 1
ATOM 1525 C CA . VAL A 1 196 ? 19.210 -9.452 20.870 1.00 55.38 196 VAL A CA 1
ATOM 1526 C C . VAL A 1 196 ? 20.186 -10.432 20.174 1.00 55.38 196 VAL A C 1
ATOM 1528 O O . VAL A 1 196 ? 21.145 -10.881 20.799 1.00 55.38 196 VAL A O 1
ATOM 1531 N N . CYS A 1 197 ? 20.034 -10.763 18.886 1.00 45.22 197 CYS A N 1
ATOM 1532 C CA . CYS A 1 197 ? 20.878 -11.776 18.225 1.00 45.22 197 CYS A CA 1
ATOM 1533 C C . CYS A 1 197 ? 21.266 -11.345 16.808 1.00 45.22 197 CYS A C 1
ATOM 1535 O O . CYS A 1 197 ? 20.418 -10.821 16.108 1.00 45.22 197 CYS A O 1
ATOM 1537 N N . HIS A 1 198 ? 22.507 -11.606 16.379 1.00 45.94 198 HIS A N 1
ATOM 1538 C CA . HIS A 1 198 ? 23.006 -11.320 15.027 1.00 45.94 198 HIS A CA 1
ATOM 1539 C C . HIS A 1 198 ? 23.115 -12.607 14.187 1.00 45.94 198 HIS A C 1
ATOM 1541 O O . HIS A 1 198 ? 23.964 -13.455 14.468 1.00 45.94 198 HIS A O 1
ATOM 1547 N N . ILE A 1 199 ? 22.311 -12.750 13.135 1.00 49.25 199 ILE A N 1
ATOM 1548 C CA . ILE A 1 199 ? 22.459 -13.751 12.078 1.00 49.25 199 ILE A CA 1
ATOM 1549 C C . ILE A 1 199 ? 22.539 -13.025 10.730 1.00 49.25 199 ILE A C 1
ATOM 1551 O O . ILE A 1 199 ? 21.542 -12.576 10.163 1.00 49.25 199 ILE A O 1
ATOM 1555 N N . ASP A 1 200 ? 23.745 -12.975 10.166 1.00 46.75 200 ASP A N 1
ATOM 1556 C CA . ASP A 1 200 ? 23.992 -12.411 8.839 1.00 46.75 200 ASP A CA 1
ATOM 1557 C C . ASP A 1 200 ? 23.280 -13.225 7.741 1.00 46.75 200 ASP A C 1
ATOM 1559 O O . ASP A 1 200 ? 23.631 -14.373 7.454 1.00 46.75 200 ASP A O 1
ATOM 1563 N N . ARG A 1 201 ? 22.283 -12.619 7.079 1.00 49.72 201 ARG A N 1
ATOM 1564 C CA . ARG A 1 201 ? 21.699 -13.119 5.820 1.00 49.72 201 ARG A CA 1
ATOM 1565 C C . ARG A 1 201 ? 21.732 -12.030 4.743 1.00 49.72 201 ARG A C 1
ATOM 1567 O O . ARG A 1 201 ? 21.487 -10.861 5.013 1.00 49.72 201 ARG A O 1
ATOM 1574 N N . ASN A 1 202 ? 22.020 -12.434 3.501 1.00 48.50 202 ASN A N 1
ATOM 1575 C CA . ASN A 1 202 ? 22.389 -11.536 2.391 1.00 48.50 202 ASN A CA 1
ATOM 1576 C C . ASN A 1 202 ? 21.225 -11.015 1.517 1.00 48.50 202 ASN A C 1
ATOM 1578 O O . ASN A 1 202 ? 21.480 -10.343 0.521 1.00 48.50 202 ASN A O 1
ATOM 1582 N N . VAL A 1 203 ? 19.962 -11.328 1.818 1.00 44.00 203 VAL A N 1
ATOM 1583 C CA . VAL A 1 203 ? 18.807 -10.952 0.972 1.00 44.00 203 VAL A CA 1
ATOM 1584 C C . VAL A 1 203 ? 17.794 -10.217 1.830 1.00 44.00 203 VAL A C 1
ATOM 1586 O O . VAL A 1 203 ? 17.423 -10.780 2.846 1.00 44.00 203 VAL A O 1
ATOM 1589 N N . MET A 1 204 ? 17.339 -9.019 1.438 1.00 52.97 204 MET A N 1
ATOM 1590 C CA . MET A 1 204 ? 16.363 -8.192 2.171 1.00 52.97 204 MET A CA 1
ATOM 1591 C C . MET A 1 204 ? 15.128 -7.899 1.311 1.00 52.97 204 MET A C 1
ATOM 1593 O O . MET A 1 204 ? 15.247 -7.278 0.256 1.00 52.97 204 MET A O 1
ATOM 1597 N N . THR A 1 205 ? 13.945 -8.291 1.786 1.00 49.03 205 THR A N 1
ATOM 1598 C CA . THR A 1 205 ? 12.659 -7.912 1.177 1.00 49.03 205 THR A CA 1
ATOM 1599 C C . THR A 1 205 ? 12.133 -6.661 1.878 1.00 49.03 205 THR A C 1
ATOM 1601 O O . THR A 1 205 ? 11.887 -6.690 3.082 1.00 49.03 205 THR A O 1
ATOM 1604 N N . THR A 1 206 ? 11.974 -5.554 1.147 1.00 49.34 206 THR A N 1
ATOM 1605 C CA . THR A 1 206 ? 11.410 -4.307 1.688 1.00 49.34 206 THR A CA 1
ATOM 1606 C C . THR A 1 206 ? 9.981 -4.119 1.182 1.00 49.34 206 THR A C 1
ATOM 1608 O O . THR A 1 206 ? 9.730 -4.229 -0.019 1.00 49.34 206 THR A O 1
ATOM 1611 N N . LEU A 1 207 ? 9.038 -3.839 2.086 1.00 57.44 207 LEU A N 1
ATOM 1612 C CA . LEU A 1 207 ? 7.689 -3.417 1.711 1.00 57.44 207 LEU A CA 1
ATOM 1613 C C . LEU A 1 207 ? 7.741 -1.935 1.338 1.00 57.44 207 LEU A C 1
ATOM 1615 O O . LEU A 1 207 ? 7.554 -1.052 2.169 1.00 57.44 207 LEU A O 1
ATOM 1619 N N . SER A 1 208 ? 8.019 -1.670 0.067 1.00 57.66 208 SER A N 1
ATOM 1620 C CA . SER A 1 208 ? 7.670 -0.397 -0.551 1.00 57.66 208 SER A CA 1
ATOM 1621 C C . SER A 1 208 ? 6.226 -0.533 -1.025 1.00 57.66 208 SER A C 1
ATOM 1623 O O . SER A 1 208 ? 5.931 -1.480 -1.755 1.00 57.66 208 SER A O 1
ATOM 1625 N N . MET A 1 209 ? 5.313 0.347 -0.596 1.00 54.50 209 MET A N 1
ATOM 1626 C CA . MET A 1 209 ? 3.950 0.397 -1.147 1.00 54.50 209 MET A CA 1
ATOM 1627 C C . MET A 1 209 ? 4.039 0.885 -2.593 1.00 54.50 209 MET A C 1
ATOM 1629 O O . MET A 1 209 ? 3.941 2.064 -2.913 1.00 54.50 209 MET A O 1
ATOM 1633 N N . TYR A 1 210 ? 4.359 -0.070 -3.455 1.00 50.28 210 TYR A N 1
ATOM 1634 C CA . TYR A 1 210 ? 4.713 0.112 -4.841 1.00 50.28 210 TYR A CA 1
ATOM 1635 C C . TYR A 1 210 ? 3.587 -0.475 -5.676 1.00 50.28 210 TYR A C 1
ATOM 1637 O O . TYR A 1 210 ? 3.512 -1.685 -5.882 1.00 50.28 210 TYR A O 1
ATOM 1645 N N . VAL A 1 211 ? 2.683 0.377 -6.157 1.00 43.44 211 VAL A N 1
ATOM 1646 C CA . VAL A 1 211 ? 1.649 -0.066 -7.094 1.00 43.44 211 VAL A CA 1
ATOM 1647 C C . VAL A 1 211 ? 2.282 -0.153 -8.476 1.00 43.44 211 VAL A C 1
ATOM 1649 O O . VAL A 1 211 ? 2.278 0.798 -9.258 1.00 43.44 211 VAL A O 1
ATOM 1652 N N . ARG A 1 212 ? 2.851 -1.313 -8.798 1.00 46.72 212 ARG A N 1
ATOM 1653 C CA . ARG A 1 212 ? 3.174 -1.646 -10.184 1.00 46.72 212 ARG A CA 1
ATOM 1654 C C . ARG A 1 212 ? 2.800 -3.091 -10.446 1.00 46.72 212 ARG A C 1
ATOM 1656 O O . ARG A 1 212 ? 3.472 -4.017 -10.006 1.00 46.72 212 ARG A O 1
ATOM 1663 N N . ASN A 1 213 ? 1.744 -3.263 -11.233 1.00 47.84 213 ASN A N 1
ATOM 1664 C CA . ASN A 1 213 ? 1.510 -4.509 -11.944 1.00 47.84 213 ASN A CA 1
ATOM 1665 C C . ASN A 1 213 ? 2.606 -4.614 -13.012 1.00 47.84 213 ASN A C 1
ATOM 1667 O O . ASN A 1 213 ? 2.431 -4.133 -14.131 1.00 47.84 213 ASN A O 1
ATOM 1671 N N . PHE A 1 214 ? 3.767 -5.167 -12.658 1.00 50.78 214 PHE A N 1
ATOM 1672 C CA . PHE A 1 214 ? 4.776 -5.512 -13.653 1.00 50.78 214 PHE A CA 1
ATOM 1673 C C . PHE A 1 214 ? 4.247 -6.676 -14.481 1.00 50.78 214 PHE A C 1
ATOM 1675 O O . PHE A 1 214 ? 3.943 -7.745 -13.947 1.00 50.78 214 PHE A O 1
ATOM 1682 N N . LYS A 1 215 ? 4.170 -6.505 -15.801 1.00 55.38 215 LYS A N 1
ATOM 1683 C CA . LYS A 1 215 ? 4.100 -7.679 -16.667 1.00 55.38 215 LYS A CA 1
ATOM 1684 C C . LYS A 1 215 ? 5.473 -8.338 -16.620 1.00 55.38 215 LYS A C 1
ATOM 1686 O O . LYS A 1 215 ? 6.490 -7.651 -16.635 1.00 55.38 215 LYS A O 1
ATOM 1691 N N . LEU A 1 216 ? 5.525 -9.669 -16.604 1.00 60.78 216 LEU A N 1
ATOM 1692 C CA . LEU A 1 216 ? 6.795 -10.411 -16.648 1.00 60.78 216 LEU A CA 1
ATOM 1693 C C . LEU A 1 216 ? 7.685 -9.955 -17.820 1.00 60.78 216 LEU A C 1
ATOM 1695 O O . LEU A 1 216 ? 8.903 -9.951 -17.707 1.00 60.78 216 LEU A O 1
ATOM 1699 N N . THR A 1 217 ? 7.077 -9.522 -18.924 1.00 60.28 217 THR A N 1
ATOM 1700 C CA . THR A 1 217 ? 7.759 -8.944 -20.089 1.00 60.28 217 THR A CA 1
ATOM 1701 C C . THR A 1 217 ? 8.512 -7.652 -19.784 1.00 60.28 217 THR A C 1
ATOM 1703 O O . THR A 1 217 ? 9.549 -7.403 -20.389 1.00 60.28 217 THR A O 1
ATOM 1706 N N . ASP A 1 218 ? 8.028 -6.846 -18.839 1.00 63.53 218 ASP A N 1
ATOM 1707 C CA . ASP A 1 218 ? 8.630 -5.559 -18.488 1.00 63.53 218 ASP A CA 1
ATOM 1708 C C . ASP A 1 218 ? 9.955 -5.772 -17.746 1.00 63.53 218 ASP A C 1
ATOM 1710 O O . ASP A 1 218 ? 10.910 -5.039 -17.993 1.00 63.53 218 ASP A O 1
ATOM 1714 N N . LEU A 1 219 ? 10.063 -6.846 -16.948 1.00 62.44 219 LEU A N 1
ATOM 1715 C CA . LEU A 1 219 ? 11.304 -7.248 -16.265 1.00 62.44 219 LEU A CA 1
ATOM 1716 C C . LEU A 1 219 ? 12.442 -7.595 -17.238 1.00 62.44 219 LEU A C 1
ATOM 1718 O O . LEU A 1 219 ? 13.610 -7.505 -16.870 1.00 62.44 219 LEU A O 1
ATOM 1722 N N . TRP A 1 220 ? 12.107 -7.962 -18.477 1.00 62.59 220 TRP A N 1
ATOM 1723 C CA . TRP A 1 220 ? 13.064 -8.285 -19.540 1.00 62.59 220 TRP A CA 1
ATOM 1724 C C . TRP A 1 220 ? 13.114 -7.227 -20.644 1.00 62.59 220 TRP A C 1
ATOM 1726 O O . TRP A 1 220 ? 13.748 -7.437 -21.678 1.00 62.59 220 TRP A O 1
ATOM 1736 N N . SER A 1 221 ? 12.446 -6.088 -20.457 1.00 64.25 221 SER A N 1
ATOM 1737 C CA . SER A 1 221 ? 12.509 -5.004 -21.431 1.00 64.25 221 SER A CA 1
ATOM 1738 C C . SER A 1 221 ? 13.906 -4.377 -21.430 1.00 64.25 221 SER A C 1
ATOM 1740 O O . SER A 1 221 ? 14.480 -4.106 -20.375 1.00 64.25 221 SER A O 1
ATOM 1742 N N . LEU A 1 222 ? 14.455 -4.117 -22.622 1.00 59.38 222 LEU A N 1
ATOM 1743 C CA . LEU A 1 222 ? 15.751 -3.440 -22.780 1.00 59.38 222 LEU A CA 1
ATOM 1744 C C . LEU A 1 222 ? 15.776 -2.086 -22.055 1.00 59.38 222 LEU A C 1
ATOM 1746 O O . LEU A 1 222 ? 16.796 -1.705 -21.493 1.00 59.38 222 LEU A O 1
ATOM 1750 N N . GLU A 1 223 ? 14.627 -1.413 -21.995 1.00 53.59 223 GLU A N 1
ATOM 1751 C CA . GLU A 1 223 ? 14.425 -0.167 -21.257 1.00 53.59 223 GLU A CA 1
ATOM 1752 C C . GLU A 1 223 ? 14.594 -0.353 -19.740 1.00 53.59 223 GLU A C 1
ATOM 1754 O O . GLU A 1 223 ? 15.318 0.412 -19.108 1.00 53.59 223 GLU A O 1
ATOM 1759 N N . SER A 1 224 ? 14.031 -1.421 -19.158 1.00 56.53 224 SER A N 1
ATOM 1760 C CA . SER A 1 224 ? 14.230 -1.751 -17.735 1.00 56.53 224 SER A CA 1
ATOM 1761 C C . SER A 1 224 ? 15.656 -2.212 -17.418 1.00 56.53 224 SER A C 1
ATOM 1763 O O . SER A 1 224 ? 16.105 -2.080 -16.283 1.00 56.53 224 SER A O 1
ATOM 1765 N N . LEU A 1 225 ? 16.392 -2.702 -18.419 1.00 59.22 225 LEU A N 1
ATOM 1766 C CA . LEU A 1 225 ? 17.822 -3.016 -18.321 1.00 59.22 225 LEU A CA 1
ATOM 1767 C C . LEU A 1 225 ? 18.727 -1.785 -18.523 1.00 59.22 225 LEU A C 1
ATOM 1769 O O . LEU A 1 225 ? 19.948 -1.926 -18.554 1.00 59.22 225 LEU A O 1
ATOM 1773 N N . GLY A 1 226 ? 18.155 -0.584 -18.676 1.00 47.88 226 GLY A N 1
ATOM 1774 C CA . GLY A 1 226 ? 18.911 0.652 -18.898 1.00 47.88 226 GLY A CA 1
ATOM 1775 C C . GLY A 1 226 ? 19.536 0.757 -20.294 1.00 47.88 226 GLY A C 1
ATOM 1776 O O . GLY A 1 226 ? 20.405 1.596 -20.523 1.00 47.88 226 GLY A O 1
ATOM 1777 N N . ILE A 1 227 ? 19.107 -0.085 -21.237 1.00 57.38 227 ILE A N 1
ATOM 1778 C CA . ILE A 1 227 ? 19.526 -0.067 -22.639 1.00 57.38 227 ILE A CA 1
ATOM 1779 C C . ILE A 1 227 ? 18.452 0.680 -23.433 1.00 57.38 227 ILE A C 1
ATOM 1781 O O . ILE A 1 227 ? 17.628 0.102 -24.143 1.00 57.38 227 ILE A O 1
ATOM 1785 N N . SER A 1 228 ? 18.445 2.000 -23.290 1.00 53.00 228 SER A N 1
ATOM 1786 C CA . SER A 1 228 ? 17.610 2.907 -24.077 1.00 53.00 228 SER A CA 1
ATOM 1787 C C . SER A 1 228 ? 18.435 3.505 -25.216 1.00 53.00 228 SER A C 1
ATOM 1789 O O . SER A 1 228 ? 19.499 4.076 -24.986 1.00 53.00 228 SER A O 1
ATOM 1791 N N . ASN A 1 229 ? 17.953 3.369 -26.454 1.00 51.41 229 ASN A N 1
ATOM 1792 C CA . ASN A 1 229 ? 18.590 3.961 -27.630 1.00 51.41 229 ASN A CA 1
ATOM 1793 C C . ASN A 1 229 ? 18.074 5.410 -27.785 1.00 51.41 229 ASN A C 1
ATOM 1795 O O . ASN A 1 229 ? 16.895 5.579 -28.104 1.00 51.41 229 ASN A O 1
ATOM 1799 N N . PRO A 1 230 ? 18.895 6.450 -27.540 1.00 50.44 230 PRO A N 1
ATOM 1800 C CA . PRO A 1 230 ? 18.424 7.834 -27.393 1.00 50.44 230 PRO A CA 1
ATOM 1801 C C . PRO A 1 230 ? 17.869 8.461 -28.684 1.00 50.44 230 PRO A C 1
ATOM 1803 O O . PRO A 1 230 ? 17.272 9.529 -28.641 1.00 50.44 230 PRO A O 1
ATOM 1806 N N . THR A 1 231 ? 18.042 7.812 -29.836 1.00 51.25 231 THR A N 1
ATOM 1807 C CA . THR A 1 231 ? 17.636 8.309 -31.161 1.00 51.25 231 THR A CA 1
ATOM 1808 C C . THR A 1 231 ? 16.295 7.771 -31.672 1.00 51.25 231 THR A C 1
ATOM 1810 O O . THR A 1 231 ? 15.908 8.108 -32.785 1.00 51.25 231 THR A O 1
ATOM 1813 N N . LEU A 1 232 ? 15.589 6.919 -30.917 1.00 53.12 232 LEU A N 1
ATOM 1814 C CA . LEU A 1 232 ? 14.475 6.116 -31.454 1.00 53.12 232 LEU A CA 1
ATOM 1815 C C . LEU A 1 232 ? 13.121 6.308 -30.757 1.00 53.12 232 LEU A C 1
ATOM 1817 O O . LEU A 1 232 ? 12.221 5.512 -30.999 1.00 53.12 232 LEU A O 1
ATOM 1821 N N . GLU A 1 233 ? 12.926 7.293 -29.878 1.00 51.19 233 GLU A N 1
ATOM 1822 C CA . GLU A 1 233 ? 11.648 7.376 -29.145 1.00 51.19 233 GLU A CA 1
ATOM 1823 C C . GLU A 1 233 ? 10.445 7.786 -30.010 1.00 51.19 233 GLU A C 1
ATOM 1825 O O . GLU A 1 233 ? 9.335 7.342 -29.730 1.00 51.19 233 GLU A O 1
ATOM 1830 N N . GLU A 1 234 ? 10.646 8.503 -31.118 1.00 48.72 234 GLU A N 1
ATOM 1831 C CA . GLU A 1 234 ? 9.541 8.930 -31.994 1.00 48.72 234 GLU A CA 1
ATOM 1832 C C . GLU A 1 234 ? 9.166 7.909 -33.093 1.00 48.72 234 GLU A C 1
ATOM 1834 O O . GLU A 1 234 ? 8.135 8.065 -33.740 1.00 48.72 234 GLU A O 1
ATOM 1839 N N . SER A 1 235 ? 9.941 6.832 -33.301 1.00 52.25 235 SER A N 1
ATOM 1840 C CA . SER A 1 235 ? 9.808 5.955 -34.486 1.00 52.25 235 SER A CA 1
ATOM 1841 C C . SER A 1 235 ? 9.487 4.478 -34.213 1.00 52.25 235 SER A C 1
ATOM 1843 O O . SER A 1 235 ? 9.420 3.689 -35.155 1.00 52.25 235 SER A O 1
ATOM 1845 N N . LYS A 1 236 ? 9.270 4.057 -32.957 1.00 51.38 236 LYS A N 1
ATOM 1846 C CA . LYS A 1 236 ? 9.111 2.620 -32.623 1.00 51.38 236 LYS A CA 1
ATOM 1847 C C . LYS A 1 236 ? 7.857 1.969 -33.220 1.00 51.38 236 LYS A C 1
ATOM 1849 O O . LYS A 1 236 ? 7.929 0.808 -33.610 1.00 51.38 236 LYS A O 1
ATOM 1854 N N . GLN A 1 237 ? 6.732 2.687 -33.288 1.00 50.41 237 GLN A N 1
ATOM 1855 C CA . GLN A 1 237 ? 5.482 2.138 -33.833 1.00 50.41 237 GLN A CA 1
ATOM 1856 C C . GLN A 1 237 ? 5.569 1.989 -35.359 1.00 50.41 237 GLN A C 1
ATOM 1858 O O . GLN A 1 237 ? 5.325 0.902 -35.876 1.00 50.41 237 GLN A O 1
ATOM 1863 N N . ASN A 1 238 ? 6.046 3.036 -36.043 1.00 53.97 238 ASN A N 1
ATOM 1864 C CA . ASN A 1 238 ? 6.270 3.017 -37.490 1.00 53.97 238 ASN A CA 1
ATOM 1865 C C . ASN A 1 238 ? 7.292 1.936 -37.874 1.00 53.97 238 ASN A C 1
ATOM 1867 O O . ASN A 1 238 ? 7.025 1.128 -38.746 1.00 53.97 238 ASN A O 1
ATOM 1871 N N . SER A 1 239 ? 8.401 1.802 -37.133 1.00 62.44 239 SER A N 1
ATOM 1872 C CA . SER A 1 239 ? 9.431 0.794 -37.424 1.00 62.44 239 SER A CA 1
ATOM 1873 C C . SER A 1 239 ? 8.959 -0.659 -37.292 1.00 62.44 239 SER A C 1
ATOM 1875 O O . SER A 1 239 ? 9.562 -1.529 -37.921 1.00 62.44 239 SER A O 1
ATOM 1877 N N . TYR A 1 240 ? 7.971 -0.959 -36.441 1.00 63.72 240 TYR A N 1
ATOM 1878 C CA . TYR A 1 240 ? 7.459 -2.326 -36.293 1.00 63.72 240 TYR A CA 1
ATOM 1879 C C . TYR A 1 240 ? 6.466 -2.670 -37.403 1.00 63.72 240 TYR A C 1
ATOM 1881 O O . TYR A 1 240 ? 6.536 -3.762 -37.961 1.00 63.72 240 TYR A O 1
ATOM 1889 N N . GLU A 1 241 ? 5.579 -1.733 -37.737 1.00 71.19 241 GLU A N 1
ATOM 1890 C CA . GLU A 1 241 ? 4.640 -1.864 -38.854 1.00 71.19 241 GLU A CA 1
ATOM 1891 C C . GLU A 1 241 ? 5.401 -1.952 -40.186 1.00 71.19 241 GLU A C 1
ATOM 1893 O O . GLU A 1 241 ? 5.191 -2.901 -40.936 1.00 71.19 241 GLU A O 1
ATOM 1898 N N . ASP A 1 242 ? 6.407 -1.099 -40.393 1.00 70.19 242 ASP A N 1
ATOM 1899 C CA . ASP A 1 242 ? 7.295 -1.147 -41.560 1.00 70.19 242 ASP A CA 1
ATOM 1900 C C . ASP A 1 242 ? 8.062 -2.481 -41.652 1.00 70.19 242 ASP A C 1
ATOM 1902 O O . ASP A 1 242 ? 8.251 -3.026 -42.738 1.00 70.19 242 ASP A O 1
ATOM 1906 N N . ALA A 1 243 ? 8.499 -3.045 -40.518 1.00 72.31 243 ALA A N 1
ATOM 1907 C CA . ALA A 1 243 ? 9.194 -4.334 -40.492 1.00 72.31 243 ALA A CA 1
ATOM 1908 C C . ALA A 1 243 ? 8.257 -5.520 -40.771 1.00 72.31 243 ALA A C 1
ATOM 1910 O O . ALA A 1 243 ? 8.683 -6.510 -41.371 1.00 72.31 243 ALA A O 1
ATOM 1911 N N . LEU A 1 244 ? 6.996 -5.442 -40.332 1.00 78.94 244 LEU A N 1
ATOM 1912 C CA . LEU A 1 244 ? 5.976 -6.436 -40.663 1.00 78.94 244 LEU A CA 1
ATOM 1913 C C . LEU A 1 244 ? 5.607 -6.377 -42.145 1.00 78.94 244 LEU A C 1
ATOM 1915 O O . LEU A 1 244 ? 5.504 -7.430 -42.775 1.00 78.94 244 LEU A O 1
ATOM 1919 N N . ASP A 1 245 ? 5.463 -5.177 -42.700 1.00 80.94 245 ASP A N 1
ATOM 1920 C CA . ASP A 1 245 ? 5.191 -4.976 -44.122 1.00 80.94 245 ASP A CA 1
ATOM 1921 C C . ASP A 1 245 ? 6.363 -5.467 -44.983 1.00 80.94 245 ASP A C 1
ATOM 1923 O O . ASP A 1 245 ? 6.154 -6.217 -45.938 1.00 80.94 245 ASP A O 1
ATOM 1927 N N . ASP A 1 246 ? 7.607 -5.151 -44.608 1.00 80.06 246 ASP A N 1
ATOM 1928 C CA . ASP A 1 246 ? 8.812 -5.645 -45.287 1.00 80.06 246 ASP A CA 1
ATOM 1929 C C . ASP A 1 246 ? 8.915 -7.180 -45.226 1.00 80.06 246 ASP A C 1
ATOM 1931 O O . ASP A 1 246 ? 9.217 -7.833 -46.227 1.00 80.06 246 ASP A O 1
ATOM 1935 N N . PHE A 1 247 ? 8.590 -7.781 -44.074 1.00 82.94 247 PHE A N 1
ATOM 1936 C CA . PHE A 1 247 ? 8.532 -9.235 -43.916 1.00 82.94 247 PHE A CA 1
ATOM 1937 C C . PHE A 1 247 ? 7.478 -9.865 -44.831 1.00 82.94 247 PHE A C 1
ATOM 1939 O O . PHE A 1 247 ? 7.765 -10.861 -45.493 1.00 82.94 247 PHE A O 1
ATOM 1946 N N . GLN A 1 248 ? 6.273 -9.293 -44.894 1.00 82.81 248 GLN A N 1
ATOM 1947 C CA . GLN A 1 248 ? 5.203 -9.794 -45.759 1.00 82.81 248 GLN A CA 1
ATOM 1948 C C . GLN A 1 248 ? 5.561 -9.669 -47.241 1.00 82.81 248 GLN A C 1
ATOM 1950 O O . GLN A 1 248 ? 5.300 -10.596 -48.004 1.00 82.81 248 GLN A O 1
ATOM 1955 N N . GLN A 1 249 ? 6.189 -8.565 -47.645 1.00 82.75 249 GLN A N 1
ATOM 1956 C CA . GLN A 1 249 ? 6.611 -8.350 -49.030 1.00 82.75 249 GLN A CA 1
ATOM 1957 C C . GLN A 1 249 ? 7.751 -9.284 -49.454 1.00 82.75 249 GLN A C 1
ATOM 1959 O O . GLN A 1 249 ? 7.784 -9.729 -50.601 1.00 82.75 249 GLN A O 1
ATOM 1964 N N . LYS A 1 250 ? 8.685 -9.593 -48.547 1.00 83.50 250 LYS A N 1
ATOM 1965 C CA . LYS A 1 250 ? 9.872 -10.417 -48.838 1.00 83.50 250 LYS A CA 1
ATOM 1966 C C . LYS A 1 250 ? 9.663 -11.917 -48.620 1.00 83.50 250 LYS A C 1
ATOM 1968 O O . LYS A 1 250 ? 10.569 -12.698 -48.923 1.00 83.50 250 LYS A O 1
ATOM 1973 N N . LEU A 1 251 ? 8.511 -12.337 -48.093 1.00 88.44 251 LEU A N 1
ATOM 1974 C CA . LEU A 1 251 ? 8.176 -13.743 -47.874 1.00 88.44 251 LEU A CA 1
ATOM 1975 C C . LEU A 1 251 ? 7.634 -14.376 -49.160 1.00 88.44 251 LEU A C 1
ATOM 1977 O O . LEU A 1 251 ? 6.549 -14.043 -49.628 1.00 88.44 251 LEU A O 1
ATOM 1981 N N . THR A 1 252 ? 8.352 -15.362 -49.691 1.00 87.94 252 THR A N 1
ATOM 1982 C CA . THR A 1 252 ? 7.916 -16.155 -50.846 1.00 87.94 252 THR A CA 1
ATOM 1983 C C . THR A 1 252 ? 7.654 -17.597 -50.430 1.00 87.94 252 THR A C 1
ATOM 1985 O O . THR A 1 252 ? 8.458 -18.219 -49.737 1.00 87.94 252 THR A O 1
ATOM 1988 N N . ILE A 1 253 ? 6.522 -18.158 -50.859 1.00 88.62 253 ILE A N 1
ATOM 1989 C CA . ILE A 1 253 ? 6.212 -19.579 -50.661 1.00 88.62 253 ILE A CA 1
ATOM 1990 C C . ILE A 1 253 ? 6.634 -20.336 -51.917 1.00 88.62 253 ILE A C 1
ATOM 1992 O O . ILE A 1 253 ? 6.091 -20.127 -53.001 1.00 88.62 253 ILE A O 1
ATOM 1996 N N . LEU A 1 254 ? 7.609 -21.226 -51.767 1.00 90.31 254 LEU A N 1
ATOM 1997 C CA . LEU A 1 254 ? 8.105 -22.064 -52.849 1.00 90.31 254 LEU A CA 1
ATOM 1998 C C . LEU A 1 254 ? 7.077 -23.157 -53.209 1.00 90.31 254 LEU A C 1
ATOM 2000 O O . LEU A 1 254 ? 6.311 -23.593 -52.346 1.00 90.31 254 LEU A O 1
ATOM 2004 N N . PRO A 1 255 ? 7.091 -23.698 -54.445 1.00 88.88 255 PRO A N 1
ATOM 2005 C CA . PRO A 1 255 ? 6.143 -24.733 -54.889 1.00 88.88 255 PRO A CA 1
ATOM 2006 C C . PRO A 1 255 ? 6.146 -26.022 -54.048 1.00 88.88 255 PRO A C 1
ATOM 2008 O O . PRO A 1 255 ? 5.194 -26.793 -54.082 1.00 88.88 255 PRO A O 1
ATOM 2011 N N . ASN A 1 256 ? 7.218 -26.266 -53.290 1.00 91.25 256 ASN A N 1
ATOM 2012 C CA . ASN A 1 256 ? 7.351 -27.393 -52.364 1.00 91.25 256 ASN A CA 1
ATOM 2013 C C . ASN A 1 256 ? 6.817 -27.095 -50.946 1.00 91.25 256 ASN A C 1
ATOM 2015 O O . ASN A 1 256 ? 7.025 -27.901 -50.040 1.00 91.25 256 ASN A O 1
ATOM 2019 N N . GLY A 1 257 ? 6.179 -25.938 -50.739 1.00 88.19 257 GLY A N 1
ATOM 2020 C CA . GLY A 1 257 ? 5.603 -25.511 -49.463 1.00 88.19 257 GLY A CA 1
ATOM 2021 C C . GLY A 1 257 ? 6.604 -24.935 -48.460 1.00 88.19 257 GLY A C 1
ATOM 2022 O O . GLY A 1 257 ? 6.238 -24.711 -47.308 1.00 88.19 257 GLY A O 1
ATOM 2023 N N . ARG A 1 258 ? 7.866 -24.707 -48.851 1.00 90.00 258 ARG A N 1
ATOM 2024 C CA . ARG A 1 258 ? 8.856 -24.040 -47.990 1.00 90.00 258 ARG A CA 1
ATOM 2025 C C . ARG A 1 258 ? 8.759 -22.524 -48.115 1.00 90.00 258 ARG A C 1
ATOM 2027 O O . ARG A 1 258 ? 8.472 -22.002 -49.186 1.00 90.00 258 ARG A O 1
ATOM 2034 N N . TYR A 1 259 ? 9.060 -21.839 -47.021 1.00 89.69 259 TYR A N 1
ATOM 2035 C CA . TYR A 1 259 ? 9.158 -20.387 -46.982 1.00 89.69 259 TYR A CA 1
ATOM 2036 C C . TYR A 1 259 ? 10.588 -19.957 -47.310 1.00 89.69 259 TYR A C 1
ATOM 2038 O O . TYR A 1 259 ? 11.540 -20.455 -46.708 1.00 89.69 259 TYR A O 1
ATOM 2046 N N . GLU A 1 260 ? 10.723 -19.033 -48.249 1.00 89.94 260 GLU A N 1
ATOM 2047 C CA . GLU A 1 260 ? 11.948 -18.298 -48.533 1.00 89.94 260 GLU A CA 1
ATOM 2048 C C . GLU A 1 260 ? 11.739 -16.848 -48.095 1.00 89.94 260 GLU A C 1
ATOM 2050 O O . GLU A 1 260 ? 10.724 -16.233 -48.418 1.00 89.94 260 GLU A O 1
ATOM 2055 N N . LEU A 1 261 ? 12.676 -16.321 -47.312 1.00 86.88 261 LEU A N 1
ATOM 2056 C CA . LEU A 1 261 ? 12.619 -14.963 -46.787 1.00 86.88 261 LEU A CA 1
ATOM 2057 C C . LEU A 1 261 ? 13.969 -14.294 -47.020 1.00 86.88 261 LEU A C 1
ATOM 2059 O O . LEU A 1 261 ? 15.012 -14.835 -46.642 1.00 86.88 261 LEU A O 1
ATOM 2063 N N . GLN A 1 262 ? 13.949 -13.107 -47.617 1.00 79.19 262 GLN A N 1
ATOM 2064 C CA . GLN A 1 262 ? 15.152 -12.299 -47.761 1.00 79.19 262 GLN A CA 1
ATOM 2065 C C . GLN A 1 262 ? 15.595 -11.758 -46.391 1.00 79.19 262 GLN A C 1
ATOM 2067 O O . GLN A 1 262 ? 14.778 -11.298 -45.596 1.00 79.19 262 GLN A O 1
ATOM 2072 N N . LEU A 1 263 ? 16.899 -11.809 -46.106 1.00 77.88 263 LEU A N 1
ATOM 2073 C CA . LEU A 1 263 ? 17.442 -11.324 -44.836 1.00 77.88 263 LEU A CA 1
ATOM 2074 C C . LEU A 1 263 ? 17.172 -9.814 -44.654 1.00 77.88 263 LEU A C 1
ATOM 2076 O O . LEU A 1 263 ? 17.374 -9.047 -45.603 1.00 77.88 263 LEU A O 1
ATOM 2080 N N . PRO A 1 264 ? 16.766 -9.372 -43.447 1.00 69.19 264 PRO A N 1
ATOM 2081 C CA . PRO A 1 264 ? 16.432 -7.979 -43.161 1.00 69.19 264 PRO A CA 1
ATOM 2082 C C . PRO A 1 264 ? 17.708 -7.149 -42.969 1.00 69.19 264 PRO A C 1
ATOM 2084 O O . PRO A 1 264 ? 18.124 -6.827 -41.854 1.00 69.19 264 PRO A O 1
ATOM 2087 N N . TRP A 1 265 ? 18.376 -6.835 -44.075 1.00 68.00 265 TRP A N 1
ATOM 2088 C CA . TRP A 1 265 ? 19.541 -5.959 -44.075 1.00 68.00 265 TRP A CA 1
ATOM 2089 C C . TRP A 1 265 ? 19.117 -4.500 -43.902 1.00 68.00 265 TRP A C 1
ATOM 2091 O O . TRP A 1 265 ? 18.162 -4.038 -44.521 1.00 68.00 265 TRP A O 1
ATOM 2101 N N . LYS A 1 266 ? 19.864 -3.742 -43.094 1.00 61.91 266 LYS A N 1
ATOM 2102 C CA . LYS A 1 266 ? 19.702 -2.286 -43.038 1.00 61.91 266 LYS A CA 1
ATOM 2103 C C . LYS A 1 266 ? 20.202 -1.689 -44.352 1.00 61.91 266 LYS A C 1
ATOM 2105 O O . LYS A 1 266 ? 21.374 -1.836 -44.685 1.00 61.91 266 LYS A O 1
ATOM 2110 N N . HIS A 1 267 ? 19.311 -1.024 -45.081 1.00 59.66 267 HIS A N 1
ATOM 2111 C CA . HIS A 1 267 ? 19.626 -0.406 -46.371 1.00 59.66 267 HIS A CA 1
ATOM 2112 C C . HIS A 1 267 ? 20.364 0.930 -46.242 1.00 59.66 267 HIS A C 1
ATOM 2114 O O . HIS A 1 267 ? 20.962 1.374 -47.219 1.00 59.66 267 HIS A O 1
ATOM 2120 N N . ASP A 1 268 ? 20.376 1.526 -45.046 1.00 60.19 268 ASP A N 1
ATOM 2121 C CA . ASP A 1 268 ? 21.175 2.709 -44.748 1.00 60.19 268 ASP A CA 1
ATOM 2122 C C . ASP A 1 268 ? 22.555 2.313 -44.207 1.00 60.19 268 ASP A C 1
ATOM 2124 O O . ASP A 1 268 ? 22.692 1.964 -43.027 1.00 60.19 268 ASP A O 1
ATOM 2128 N N . PRO A 1 269 ? 23.617 2.387 -45.027 1.00 59.53 269 PRO A N 1
ATOM 2129 C CA . PRO A 1 269 ? 24.967 2.453 -44.503 1.00 59.53 269 PRO A CA 1
ATOM 2130 C C . PRO A 1 269 ? 25.109 3.788 -43.774 1.00 59.53 269 PRO A C 1
ATOM 2132 O O . PRO A 1 269 ? 25.402 4.817 -44.388 1.00 59.53 269 PRO A O 1
ATOM 2135 N N . VAL A 1 270 ? 24.901 3.770 -42.457 1.00 58.59 270 VAL A N 1
ATOM 2136 C CA . VAL A 1 270 ? 25.319 4.868 -41.587 1.00 58.59 270 VAL A CA 1
ATOM 2137 C C . VAL A 1 270 ? 26.799 5.099 -41.878 1.00 58.59 270 VAL A C 1
ATOM 2139 O O . VAL A 1 270 ? 27.627 4.224 -41.624 1.00 58.59 270 VAL A O 1
ATOM 2142 N N . ASN A 1 271 ? 27.136 6.253 -42.454 1.00 58.38 271 ASN A N 1
ATOM 2143 C CA . ASN A 1 271 ? 28.524 6.684 -42.524 1.00 58.38 271 ASN A CA 1
ATOM 2144 C C . ASN A 1 271 ? 28.990 6.817 -41.075 1.00 58.38 271 ASN A C 1
ATOM 2146 O O . ASN A 1 271 ? 28.521 7.700 -40.364 1.00 58.38 271 ASN A O 1
ATOM 2150 N N . LEU A 1 272 ? 29.850 5.906 -40.624 1.00 60.75 272 LEU A N 1
ATOM 2151 C CA . LEU A 1 272 ? 30.479 5.960 -39.311 1.00 60.75 272 LEU A CA 1
ATOM 2152 C C . LEU A 1 272 ? 31.799 6.725 -39.480 1.00 60.75 272 LEU A C 1
ATOM 2154 O O . LEU A 1 272 ? 32.772 6.122 -39.932 1.00 60.75 272 LEU A O 1
ATOM 2158 N N . PRO A 1 273 ? 31.872 8.038 -39.179 1.00 59.97 273 PRO A N 1
ATOM 2159 C CA . PRO A 1 273 ? 33.115 8.785 -39.295 1.00 59.97 273 PRO A CA 1
ATOM 2160 C C . PRO A 1 273 ? 34.017 8.415 -38.111 1.00 59.97 273 PRO A C 1
ATOM 2162 O O . PRO A 1 273 ? 33.994 9.058 -37.064 1.00 59.97 273 PRO A O 1
ATOM 2165 N N . ASP A 1 274 ? 34.793 7.343 -38.240 1.00 69.75 274 ASP A N 1
ATOM 2166 C CA . ASP A 1 274 ? 35.579 6.784 -37.134 1.00 69.75 274 ASP A CA 1
ATOM 2167 C C . ASP A 1 274 ? 37.080 7.106 -37.209 1.00 69.75 274 ASP A C 1
ATOM 2169 O O . ASP A 1 274 ? 37.788 6.916 -36.219 1.00 69.75 274 ASP A O 1
ATOM 2173 N N . LYS A 1 275 ? 37.568 7.667 -38.326 1.00 77.56 275 LYS A N 1
ATOM 2174 C CA . LYS A 1 275 ? 39.004 7.895 -38.565 1.00 77.56 275 LYS A CA 1
ATOM 2175 C C . LYS A 1 275 ? 39.690 8.656 -37.433 1.00 77.56 275 LYS A C 1
ATOM 2177 O O . LYS A 1 275 ? 40.737 8.229 -36.957 1.00 77.56 275 LYS A O 1
ATOM 2182 N N . GLY A 1 276 ? 39.105 9.767 -36.977 1.00 80.44 276 GLY A N 1
ATOM 2183 C CA . GLY A 1 276 ? 39.698 10.590 -35.916 1.00 80.44 276 GLY A CA 1
ATOM 2184 C C . GLY A 1 276 ? 39.777 9.865 -34.567 1.00 80.44 276 GLY A C 1
ATOM 2185 O O . GLY A 1 276 ? 40.795 9.935 -33.879 1.00 80.44 276 GLY A O 1
ATOM 2186 N N . LEU A 1 277 ? 38.732 9.113 -34.208 1.00 81.62 277 LEU A N 1
ATOM 2187 C CA . LEU A 1 277 ? 38.688 8.331 -32.968 1.00 81.62 277 LEU A CA 1
ATOM 2188 C C . LEU A 1 277 ? 39.636 7.131 -33.021 1.00 81.62 277 LEU A C 1
ATOM 2190 O O . LEU A 1 277 ? 40.341 6.855 -32.046 1.00 81.62 277 LEU A O 1
ATOM 2194 N N . THR A 1 278 ? 39.671 6.428 -34.150 1.00 84.06 278 THR A N 1
ATOM 2195 C CA . THR A 1 278 ? 40.571 5.296 -34.369 1.00 84.06 278 THR A CA 1
ATOM 2196 C C . THR A 1 278 ? 42.028 5.744 -34.376 1.00 84.06 278 THR A C 1
ATOM 2198 O O . THR A 1 278 ? 42.852 5.106 -33.721 1.00 84.06 278 THR A O 1
ATOM 2201 N N . TRP A 1 279 ? 42.338 6.889 -34.991 1.00 84.56 279 TRP A N 1
ATOM 2202 C CA . TRP A 1 279 ? 43.672 7.486 -34.942 1.00 84.56 279 TRP A CA 1
ATOM 2203 C C . TRP A 1 279 ? 44.095 7.841 -33.511 1.00 84.56 279 TRP A C 1
ATOM 2205 O O . TRP A 1 279 ? 45.147 7.405 -33.048 1.00 84.56 279 TRP A O 1
ATOM 2215 N N . ALA A 1 280 ? 43.241 8.537 -32.752 1.00 86.62 280 ALA A N 1
ATOM 2216 C CA . ALA A 1 280 ? 43.533 8.879 -31.359 1.00 86.62 280 ALA A CA 1
ATOM 2217 C C . ALA A 1 280 ? 43.743 7.638 -30.466 1.00 86.62 280 ALA A C 1
ATOM 2219 O O . ALA A 1 280 ? 44.532 7.663 -29.518 1.00 86.62 280 ALA A O 1
ATOM 2220 N N . ARG A 1 281 ? 43.042 6.530 -30.746 1.00 87.44 281 ARG A N 1
ATOM 2221 C CA . ARG A 1 281 ? 43.272 5.241 -30.069 1.00 87.44 281 ARG A CA 1
ATOM 2222 C C . ARG A 1 281 ? 44.605 4.620 -30.479 1.00 87.44 281 ARG A C 1
ATOM 2224 O O . ARG A 1 281 ? 45.311 4.114 -29.610 1.00 87.44 281 ARG A O 1
ATOM 2231 N N . HIS A 1 282 ? 44.955 4.688 -31.758 1.00 88.25 282 HIS A N 1
ATOM 2232 C CA . HIS A 1 282 ? 46.224 4.187 -32.273 1.00 88.25 282 HIS A CA 1
ATOM 2233 C C . HIS A 1 282 ? 47.424 4.917 -31.652 1.00 88.25 282 HIS A C 1
ATOM 2235 O O . HIS A 1 282 ? 48.324 4.261 -31.133 1.00 88.25 282 HIS A O 1
ATOM 2241 N N . GLU A 1 283 ? 47.390 6.251 -31.564 1.00 88.88 283 GLU A N 1
ATOM 2242 C CA . GLU A 1 283 ? 48.443 7.034 -30.896 1.00 88.88 283 GLU A CA 1
ATOM 2243 C C . GLU A 1 283 ? 48.658 6.607 -29.437 1.00 88.88 283 GLU A C 1
ATOM 2245 O O . GLU A 1 283 ? 49.791 6.520 -28.963 1.00 88.88 283 GLU A O 1
ATOM 2250 N N . LYS A 1 284 ? 47.576 6.305 -28.707 1.00 89.25 284 LYS A N 1
ATOM 2251 C CA . LYS A 1 284 ? 47.677 5.801 -27.328 1.00 89.25 284 LYS A CA 1
ATOM 2252 C C . LYS A 1 284 ? 48.341 4.429 -27.265 1.00 89.25 284 LYS A C 1
ATOM 2254 O O . LYS A 1 284 ? 49.126 4.187 -26.352 1.00 89.25 284 LYS A O 1
ATOM 2259 N N . VAL A 1 285 ? 48.030 3.542 -28.210 1.00 87.94 285 VAL A N 1
ATOM 2260 C CA . VAL A 1 285 ? 48.654 2.216 -28.294 1.00 87.94 285 VAL A CA 1
ATOM 2261 C C . VAL A 1 285 ? 50.147 2.340 -28.584 1.00 87.94 285 VAL A C 1
ATOM 2263 O O . VAL A 1 285 ? 50.925 1.666 -27.914 1.00 87.94 285 VAL A O 1
ATOM 2266 N N . ILE A 1 286 ? 50.554 3.235 -29.491 1.00 87.81 286 ILE A N 1
ATOM 2267 C CA . ILE A 1 286 ? 51.974 3.499 -29.769 1.00 87.81 286 ILE A CA 1
ATOM 2268 C C . ILE A 1 286 ? 52.680 3.997 -28.507 1.00 87.81 286 ILE A C 1
ATOM 2270 O O . ILE A 1 286 ? 53.644 3.374 -28.075 1.00 87.81 286 ILE A O 1
ATOM 2274 N N . LYS A 1 287 ? 52.154 5.037 -27.843 1.00 89.94 287 LYS A N 1
ATOM 2275 C CA . LYS A 1 287 ? 52.751 5.571 -26.602 1.00 89.94 287 LYS A CA 1
ATOM 2276 C C . LYS A 1 287 ? 52.876 4.508 -25.506 1.00 89.94 287 LYS A C 1
ATOM 2278 O O . LYS A 1 287 ? 53.875 4.454 -24.788 1.00 89.94 287 LYS A O 1
ATOM 2283 N N . MET A 1 288 ? 51.866 3.648 -25.371 1.00 88.75 288 MET A N 1
ATOM 2284 C CA . MET A 1 288 ? 51.887 2.514 -24.442 1.00 88.75 288 MET A CA 1
ATOM 2285 C C . MET A 1 288 ? 52.952 1.477 -24.831 1.00 88.75 288 MET A C 1
ATOM 2287 O O . MET A 1 288 ? 53.637 0.959 -23.953 1.00 88.75 288 MET A O 1
ATOM 2291 N N . ALA A 1 289 ? 53.089 1.159 -26.119 1.00 87.12 289 ALA A N 1
ATOM 2292 C CA . ALA A 1 289 ? 54.071 0.200 -26.617 1.00 87.12 289 ALA A CA 1
ATOM 2293 C C . ALA A 1 289 ? 55.512 0.716 -26.487 1.00 87.12 289 ALA A C 1
ATOM 2295 O O . ALA A 1 289 ? 56.404 -0.057 -26.144 1.00 87.12 289 ALA A O 1
ATOM 2296 N N . GLU A 1 290 ? 55.730 2.018 -26.693 1.00 88.75 290 GLU A N 1
ATOM 2297 C CA . GLU A 1 290 ? 57.007 2.699 -26.447 1.00 88.75 290 GLU A CA 1
ATOM 2298 C C . GLU A 1 290 ? 57.381 2.664 -24.966 1.00 88.75 290 GLU A C 1
ATOM 2300 O O . GLU A 1 290 ? 58.475 2.226 -24.620 1.00 88.75 290 GLU A O 1
ATOM 2305 N N . SER A 1 291 ? 56.450 3.053 -24.086 1.00 88.50 291 SER A N 1
ATOM 2306 C CA . SER A 1 291 ? 56.685 3.085 -22.633 1.00 88.50 291 SER A CA 1
ATOM 2307 C C . SER A 1 291 ? 57.022 1.705 -22.062 1.00 88.50 291 SER A C 1
ATOM 2309 O O . SER A 1 291 ? 57.800 1.594 -21.121 1.00 88.50 291 SER A O 1
ATOM 2311 N N . ASN A 1 292 ? 56.443 0.652 -22.640 1.00 85.38 292 ASN A N 1
ATOM 2312 C CA . ASN A 1 292 ? 56.654 -0.733 -22.223 1.00 85.38 292 ASN A CA 1
ATOM 2313 C C . ASN A 1 292 ? 57.744 -1.461 -23.037 1.00 85.38 292 ASN A C 1
ATOM 2315 O O . ASN A 1 292 ? 57.975 -2.646 -22.811 1.00 85.38 292 ASN A O 1
ATOM 2319 N N . GLY A 1 293 ? 58.398 -0.789 -23.993 1.00 88.81 293 GLY A N 1
ATOM 2320 C CA . GLY A 1 293 ? 59.559 -1.307 -24.724 1.00 88.81 293 GLY A CA 1
ATOM 2321 C C . GLY A 1 293 ? 59.292 -2.358 -25.811 1.00 88.81 293 GLY A C 1
ATOM 2322 O O . GLY A 1 293 ? 60.251 -2.887 -26.365 1.00 88.81 293 GLY A O 1
ATOM 2323 N N . PHE A 1 294 ? 58.036 -2.652 -26.163 1.00 88.38 294 PHE A N 1
ATOM 2324 C CA . PHE A 1 294 ? 57.694 -3.710 -27.134 1.00 88.38 294 PHE A CA 1
ATOM 2325 C C . PHE A 1 294 ? 57.288 -3.195 -28.526 1.00 88.38 294 PHE A C 1
ATOM 2327 O O . PHE A 1 294 ? 56.853 -3.976 -29.372 1.00 88.38 294 PHE A O 1
ATOM 2334 N N . LEU A 1 295 ? 57.439 -1.895 -28.810 1.00 88.31 295 LEU A N 1
ATOM 2335 C CA . LEU A 1 295 ? 57.018 -1.299 -30.089 1.00 88.31 295 LEU A CA 1
ATOM 2336 C C . LEU A 1 295 ? 57.604 -2.017 -31.321 1.00 88.31 295 LEU A C 1
ATOM 2338 O O . LEU A 1 295 ? 56.899 -2.220 -32.305 1.00 88.31 295 LEU A O 1
ATOM 2342 N N . ARG A 1 296 ? 58.874 -2.438 -31.266 1.00 89.12 296 ARG A N 1
ATOM 2343 C CA . ARG A 1 296 ? 59.529 -3.127 -32.394 1.00 89.12 296 ARG A CA 1
ATOM 2344 C C . ARG A 1 296 ? 58.929 -4.500 -32.673 1.00 89.12 296 ARG A C 1
ATOM 2346 O O . ARG A 1 296 ? 58.705 -4.846 -33.825 1.00 89.12 296 ARG A O 1
ATOM 2353 N N . GLU A 1 297 ? 58.663 -5.274 -31.624 1.00 88.69 297 GLU A N 1
ATOM 2354 C CA . GLU A 1 297 ? 58.026 -6.590 -31.754 1.00 88.69 297 GLU A CA 1
ATOM 2355 C C . GLU A 1 297 ? 56.607 -6.450 -32.296 1.00 88.69 297 GLU A C 1
ATOM 2357 O O . GLU A 1 297 ? 56.171 -7.238 -33.128 1.00 88.69 297 GLU A O 1
ATOM 2362 N N . TYR A 1 298 ? 55.911 -5.402 -31.861 1.00 89.31 298 TYR A N 1
ATOM 2363 C CA . TYR A 1 298 ? 54.583 -5.076 -32.343 1.00 89.31 298 TYR A CA 1
ATOM 2364 C C . TYR A 1 298 ? 54.560 -4.716 -33.831 1.00 89.31 298 TYR A C 1
ATOM 2366 O O . TYR A 1 298 ? 53.724 -5.236 -34.564 1.00 89.31 298 TYR A O 1
ATOM 2374 N N . GLN A 1 299 ? 55.494 -3.878 -34.290 1.00 90.56 299 GLN A N 1
ATOM 2375 C CA . GLN A 1 299 ? 55.629 -3.534 -35.707 1.00 90.56 299 GLN A CA 1
ATOM 2376 C C . GLN A 1 299 ? 55.952 -4.768 -36.558 1.00 90.56 299 GLN A C 1
ATOM 2378 O O . GLN A 1 299 ? 55.337 -4.969 -37.603 1.00 90.56 299 GLN A O 1
ATOM 2383 N N . LYS A 1 300 ? 56.842 -5.638 -36.067 1.00 92.62 300 LYS A N 1
ATOM 2384 C CA . LYS A 1 300 ? 57.238 -6.865 -36.764 1.00 92.62 300 LYS A CA 1
ATOM 2385 C C . LYS A 1 300 ? 56.050 -7.779 -37.093 1.00 92.62 300 LYS A C 1
ATOM 2387 O O . LYS A 1 300 ? 56.037 -8.389 -38.151 1.00 92.62 300 LYS A O 1
ATOM 2392 N N . VAL A 1 301 ? 55.027 -7.844 -36.234 1.00 91.88 301 VAL A N 1
ATOM 2393 C CA . VAL A 1 301 ? 53.812 -8.637 -36.512 1.00 91.88 301 VAL A CA 1
ATOM 2394 C C . VAL A 1 301 ? 53.094 -8.151 -37.773 1.00 91.88 301 VAL A C 1
ATOM 2396 O O . VAL A 1 301 ? 52.622 -8.974 -38.553 1.00 91.88 301 VAL A O 1
ATOM 2399 N N . PHE A 1 302 ? 53.017 -6.836 -37.986 1.00 92.25 302 PHE A N 1
ATOM 2400 C CA . PHE A 1 302 ? 52.395 -6.280 -39.188 1.00 92.25 302 PHE A CA 1
ATOM 2401 C C . PHE A 1 302 ? 53.257 -6.518 -40.428 1.00 92.25 302 PHE A C 1
ATOM 2403 O O . PHE A 1 302 ? 52.716 -6.907 -41.455 1.00 92.25 302 PHE A O 1
ATOM 2410 N N . GLU A 1 303 ? 54.580 -6.377 -40.318 1.00 94.50 303 GLU A N 1
ATOM 2411 C CA . GLU A 1 303 ? 55.515 -6.710 -41.405 1.00 94.50 303 GLU A CA 1
ATOM 2412 C C . GLU A 1 303 ? 55.409 -8.195 -41.798 1.00 94.50 303 GLU A C 1
ATOM 2414 O O . GLU A 1 303 ? 55.356 -8.534 -42.978 1.00 94.50 303 GLU A O 1
ATOM 2419 N N . ASP A 1 304 ? 55.318 -9.100 -40.819 1.00 95.19 304 ASP A N 1
ATOM 2420 C CA . ASP A 1 304 ? 55.126 -10.532 -41.059 1.00 95.19 304 ASP A CA 1
ATOM 2421 C C . ASP A 1 304 ? 53.769 -10.807 -41.738 1.00 95.19 304 ASP A C 1
ATOM 2423 O O . ASP A 1 304 ? 53.693 -11.614 -42.664 1.00 95.19 304 ASP A O 1
ATOM 2427 N N . TRP A 1 305 ? 52.691 -10.133 -41.319 1.00 95.19 305 TRP A N 1
ATOM 2428 C CA . TRP A 1 305 ? 51.369 -10.263 -41.948 1.00 95.19 305 TRP A CA 1
ATOM 2429 C C . TRP A 1 305 ? 51.327 -9.716 -43.373 1.00 95.19 305 TRP A C 1
ATOM 2431 O O . TRP A 1 305 ? 50.661 -10.311 -44.218 1.00 95.19 305 TRP A O 1
ATOM 2441 N N . GLU A 1 306 ? 52.036 -8.625 -43.647 1.00 94.56 306 GLU A N 1
ATOM 2442 C CA . GLU A 1 306 ? 52.169 -8.063 -44.990 1.00 94.56 306 GLU A CA 1
ATOM 2443 C C . GLU A 1 306 ? 52.944 -9.026 -45.899 1.00 94.56 306 GLU A C 1
ATOM 2445 O O . GLU A 1 306 ? 52.471 -9.385 -46.975 1.00 94.56 306 GLU A O 1
ATOM 2450 N N . ASN A 1 307 ? 54.073 -9.559 -45.421 1.00 94.81 307 ASN A N 1
ATOM 2451 C CA . ASN A 1 307 ? 54.873 -10.543 -46.157 1.00 94.81 307 ASN A CA 1
ATOM 2452 C C . ASN A 1 307 ? 54.114 -11.853 -46.438 1.00 94.81 307 ASN A C 1
ATOM 2454 O O . ASN A 1 307 ? 54.360 -12.510 -47.450 1.00 94.81 307 ASN A O 1
ATOM 2458 N N . LEU A 1 308 ? 53.197 -12.246 -45.549 1.00 95.12 308 LEU A N 1
ATOM 2459 C CA . LEU A 1 308 ? 52.323 -13.411 -45.726 1.00 95.12 308 LEU A CA 1
ATOM 2460 C C . LEU A 1 308 ? 51.090 -13.121 -46.601 1.00 95.12 308 LEU A C 1
ATOM 2462 O O . LEU A 1 308 ? 50.325 -14.046 -46.876 1.00 95.12 308 LEU A O 1
ATOM 2466 N N . GLY A 1 309 ? 50.875 -11.869 -47.018 1.00 92.62 309 GLY A N 1
ATOM 2467 C CA . GLY A 1 309 ? 49.703 -11.449 -47.792 1.00 92.62 309 GLY A CA 1
ATOM 2468 C C . GLY A 1 309 ? 48.391 -11.481 -47.001 1.00 92.62 309 GLY A C 1
ATOM 2469 O O . GLY A 1 309 ? 47.322 -11.622 -47.588 1.00 92.62 309 GLY A O 1
ATOM 2470 N N . ILE A 1 310 ? 48.458 -11.403 -45.667 1.00 93.56 310 ILE A N 1
ATOM 2471 C CA . ILE A 1 310 ? 47.281 -11.325 -44.782 1.00 93.56 310 ILE A CA 1
ATOM 2472 C C . ILE A 1 310 ? 46.727 -9.896 -44.763 1.00 93.56 310 ILE A C 1
ATOM 2474 O O . ILE A 1 310 ? 45.517 -9.702 -44.641 1.00 93.56 310 ILE A O 1
ATOM 2478 N N . ILE A 1 311 ? 47.615 -8.906 -44.862 1.00 93.44 311 ILE A N 1
ATOM 2479 C CA . ILE A 1 311 ? 47.278 -7.486 -44.956 1.00 93.44 311 ILE A CA 1
ATOM 2480 C C . ILE A 1 311 ? 47.998 -6.867 -46.152 1.00 93.44 311 ILE A C 1
ATOM 2482 O O . ILE A 1 311 ? 49.035 -7.367 -46.582 1.00 93.44 311 ILE A O 1
ATOM 2486 N N . GLU A 1 312 ? 47.465 -5.759 -46.652 1.00 92.62 312 GLU A N 1
ATOM 2487 C CA . GLU A 1 312 ? 48.048 -4.992 -47.750 1.00 92.62 312 GLU A CA 1
ATOM 2488 C C . GLU A 1 312 ? 47.984 -3.491 -47.460 1.00 92.62 312 GLU A C 1
ATOM 2490 O O . GLU A 1 312 ? 47.153 -3.018 -46.673 1.00 92.62 312 GLU A O 1
ATOM 2495 N N . ILE A 1 313 ? 48.869 -2.731 -48.103 1.00 89.75 313 ILE A N 1
ATOM 2496 C CA . ILE A 1 313 ? 48.824 -1.271 -48.062 1.00 89.75 313 ILE A CA 1
ATOM 2497 C C . ILE A 1 313 ? 47.696 -0.799 -48.977 1.00 89.75 313 ILE A C 1
ATOM 2499 O O . ILE A 1 313 ? 47.727 -1.015 -50.186 1.00 89.75 313 ILE A O 1
ATOM 2503 N N . VAL A 1 314 ? 46.719 -0.106 -48.394 1.00 86.44 314 VAL A N 1
ATOM 2504 C CA . VAL A 1 314 ? 45.576 0.437 -49.134 1.00 86.44 314 VAL A CA 1
ATOM 2505 C C . VAL A 1 314 ? 46.033 1.587 -50.052 1.00 86.44 314 VAL A C 1
ATOM 2507 O O . VAL A 1 314 ? 46.613 2.556 -49.545 1.00 86.44 314 VAL A O 1
ATOM 2510 N N . PRO A 1 315 ? 45.755 1.543 -51.372 1.00 86.75 315 PRO A N 1
ATOM 2511 C CA . PRO A 1 315 ? 46.094 2.621 -52.303 1.00 86.75 315 PRO A CA 1
ATOM 2512 C C . PRO A 1 315 ? 45.415 3.952 -51.947 1.00 86.75 315 PRO A C 1
ATOM 2514 O O . PRO A 1 315 ? 44.250 3.990 -51.550 1.00 86.75 315 PRO A O 1
ATOM 2517 N N . GLU A 1 316 ? 46.106 5.081 -52.147 1.00 80.00 316 GLU A N 1
ATOM 2518 C CA . GLU A 1 316 ? 45.579 6.411 -51.781 1.00 80.00 316 GLU A CA 1
ATOM 2519 C C . GLU A 1 316 ? 44.271 6.792 -52.497 1.00 80.00 316 GLU A C 1
ATOM 2521 O O . GLU A 1 316 ? 43.483 7.590 -51.979 1.00 80.00 316 GLU A O 1
ATOM 2526 N N . GLU A 1 317 ? 44.039 6.234 -53.684 1.00 78.56 317 GLU A N 1
ATOM 2527 C CA . GLU A 1 317 ? 42.832 6.456 -54.483 1.00 78.56 317 GLU A CA 1
ATOM 2528 C C . GLU A 1 317 ? 41.593 5.838 -53.808 1.00 78.56 317 GLU A C 1
ATOM 2530 O O . GLU A 1 317 ? 40.535 6.470 -53.745 1.00 78.56 317 GLU A O 1
ATOM 2535 N N . GLU A 1 318 ? 41.740 4.664 -53.188 1.00 76.25 318 GLU A N 1
ATOM 2536 C CA . GLU A 1 318 ? 40.663 3.960 -52.480 1.00 76.25 318 GLU A CA 1
ATOM 2537 C C . GLU A 1 318 ? 40.334 4.603 -51.131 1.00 76.25 318 GLU A C 1
ATOM 2539 O O . GLU A 1 318 ? 39.170 4.664 -50.726 1.00 76.25 318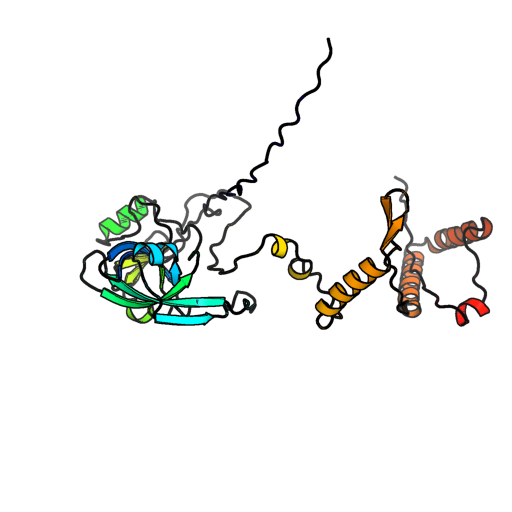 GLU A O 1
ATOM 2544 N N . VAL A 1 319 ? 41.343 5.182 -50.471 1.00 72.38 319 VAL A N 1
ATOM 2545 C CA . VAL A 1 319 ? 41.176 5.932 -49.216 1.00 72.38 319 VAL A CA 1
ATOM 2546 C C . VAL A 1 319 ? 40.256 7.148 -49.397 1.00 72.38 319 VAL A C 1
ATOM 2548 O O . VAL A 1 319 ? 39.597 7.566 -48.444 1.00 72.38 319 VAL A O 1
ATOM 2551 N N . LYS A 1 320 ? 40.205 7.730 -50.604 1.00 66.69 320 LYS A N 1
ATOM 2552 C CA . LYS A 1 320 ? 39.397 8.923 -50.918 1.00 66.69 320 LYS A CA 1
ATOM 2553 C C . LYS A 1 320 ? 38.065 8.595 -51.603 1.00 66.69 320 LYS A C 1
ATOM 2555 O O . LYS A 1 320 ? 37.135 9.389 -51.488 1.00 66.69 320 LYS A O 1
ATOM 2560 N N . ALA A 1 321 ? 37.971 7.466 -52.307 1.00 62.22 321 ALA A N 1
ATOM 2561 C CA . ALA A 1 321 ? 36.808 7.108 -53.121 1.00 62.22 321 ALA A CA 1
ATOM 2562 C C . ALA A 1 321 ? 35.741 6.270 -52.386 1.00 62.22 321 ALA A C 1
ATOM 2564 O O . ALA A 1 321 ? 34.581 6.272 -52.802 1.00 62.22 321 ALA A O 1
ATOM 2565 N N . VAL A 1 322 ? 36.097 5.556 -51.308 1.00 60.62 322 VAL A N 1
ATOM 2566 C CA . VAL A 1 322 ? 35.227 4.540 -50.683 1.00 60.62 322 VAL A CA 1
ATOM 2567 C C . VAL A 1 322 ? 34.711 4.975 -49.305 1.00 60.62 322 VAL A C 1
ATOM 2569 O O . VAL A 1 322 ? 35.385 5.678 -48.550 1.00 60.62 322 VAL A O 1
ATOM 2572 N N . LYS A 1 323 ? 33.509 4.497 -48.941 1.00 66.31 323 LYS A N 1
ATOM 2573 C CA . LYS A 1 323 ? 33.023 4.451 -47.550 1.00 66.31 323 LYS A CA 1
ATOM 2574 C C . LYS A 1 323 ? 33.947 3.547 -46.723 1.00 66.31 323 LYS A C 1
ATOM 2576 O O . LYS A 1 323 ? 33.704 2.350 -46.605 1.00 66.31 323 LYS A O 1
ATOM 2581 N N . CYS A 1 324 ? 35.034 4.108 -46.205 1.00 69.75 324 CYS A N 1
ATOM 2582 C CA . CYS A 1 324 ? 36.005 3.395 -45.383 1.00 69.75 324 CYS A CA 1
ATOM 2583 C C . CYS A 1 324 ? 35.603 3.418 -43.901 1.00 69.75 324 CYS A C 1
ATOM 2585 O O . CYS A 1 324 ? 35.067 4.405 -43.397 1.00 69.75 324 CYS A O 1
ATOM 2587 N N . HIS A 1 325 ? 35.872 2.312 -43.209 1.00 75.94 325 HIS A N 1
ATOM 2588 C CA . HIS A 1 325 ? 35.717 2.181 -41.764 1.00 75.94 325 HIS A CA 1
ATOM 2589 C C . HIS A 1 325 ? 37.068 1.768 -41.179 1.00 75.94 325 HIS A C 1
ATOM 2591 O O . HIS A 1 325 ? 37.699 0.830 -41.669 1.00 75.94 325 HIS A O 1
ATOM 2597 N N . TYR A 1 326 ? 37.534 2.485 -40.164 1.00 81.50 326 TYR A N 1
ATOM 2598 C CA . TYR A 1 326 ? 38.842 2.303 -39.555 1.00 81.50 326 TYR A CA 1
ATOM 2599 C C . TYR A 1 326 ? 38.721 1.551 -38.230 1.00 81.50 326 TYR A C 1
ATOM 2601 O O . TYR A 1 326 ? 38.340 2.097 -37.195 1.00 81.50 326 TYR A O 1
ATOM 2609 N N . LEU A 1 327 ? 39.168 0.300 -38.208 1.00 83.50 327 LEU A N 1
ATOM 2610 C CA . LEU A 1 327 ? 39.176 -0.487 -36.981 1.00 83.50 327 LEU A CA 1
ATOM 2611 C C . LEU A 1 327 ? 40.384 -0.142 -36.104 1.00 83.50 327 LEU A C 1
ATOM 2613 O O . LEU A 1 327 ? 41.542 -0.278 -36.502 1.00 83.50 327 LEU A O 1
ATOM 2617 N N . ALA A 1 328 ? 40.111 0.272 -34.867 1.00 82.88 328 ALA A N 1
ATOM 2618 C CA . ALA A 1 328 ? 41.143 0.349 -33.844 1.00 82.88 328 ALA A CA 1
ATOM 2619 C C . ALA A 1 328 ? 41.572 -1.066 -33.445 1.00 82.88 328 ALA A C 1
ATOM 2621 O O . ALA A 1 328 ? 40.738 -1.912 -33.124 1.00 82.88 328 ALA A O 1
ATOM 2622 N N . HIS A 1 329 ? 42.876 -1.301 -33.410 1.00 83.81 329 HIS A N 1
ATOM 2623 C CA . HIS A 1 329 ? 43.453 -2.573 -33.000 1.00 83.81 329 HIS A CA 1
ATOM 2624 C C . HIS A 1 329 ? 44.200 -2.412 -31.666 1.00 83.81 329 HIS A C 1
ATOM 2626 O O . HIS A 1 329 ? 44.601 -1.309 -31.284 1.00 83.81 329 HIS A O 1
ATOM 2632 N N . ARG A 1 330 ? 44.351 -3.513 -30.924 1.00 82.56 330 ARG A N 1
ATOM 2633 C CA . ARG A 1 330 ? 45.012 -3.539 -29.613 1.00 82.56 330 ARG A CA 1
ATOM 2634 C C . ARG A 1 330 ? 45.951 -4.746 -29.527 1.00 82.56 330 ARG A C 1
ATOM 2636 O O . ARG A 1 330 ? 45.500 -5.852 -29.820 1.00 82.56 330 ARG A O 1
ATOM 2643 N N . PRO A 1 331 ? 47.208 -4.574 -29.077 1.00 85.06 331 PRO A N 1
ATOM 2644 C CA . PRO A 1 331 ? 48.107 -5.698 -28.852 1.00 85.06 331 PRO A CA 1
ATOM 2645 C C . PRO A 1 331 ? 47.598 -6.594 -27.722 1.00 85.06 331 PRO A C 1
ATOM 2647 O O . PRO A 1 331 ? 47.155 -6.106 -26.678 1.00 85.06 331 PRO A O 1
ATOM 2650 N N . VAL A 1 332 ? 47.730 -7.907 -27.906 1.00 83.94 332 VAL A N 1
ATOM 2651 C CA . VAL A 1 332 ? 47.563 -8.905 -26.844 1.00 83.94 332 VAL A CA 1
ATOM 2652 C C . VAL A 1 332 ? 48.940 -9.455 -26.496 1.00 83.94 332 VAL A C 1
ATOM 2654 O O . VAL A 1 332 ? 49.558 -10.149 -27.299 1.00 83.94 332 VAL A O 1
ATOM 2657 N N . ILE A 1 333 ? 49.417 -9.141 -25.294 1.00 83.69 333 ILE A N 1
ATOM 2658 C CA . ILE A 1 333 ? 50.743 -9.542 -24.821 1.00 83.69 333 ILE A CA 1
ATOM 2659 C C . ILE A 1 333 ? 50.606 -10.881 -24.100 1.00 83.69 333 ILE A C 1
ATOM 2661 O O . ILE A 1 333 ? 49.922 -10.981 -23.080 1.00 83.69 333 ILE A O 1
ATOM 2665 N N . LYS A 1 334 ? 51.254 -11.919 -24.629 1.00 82.12 334 LYS A N 1
ATOM 2666 C CA . LYS A 1 334 ? 51.368 -13.207 -23.944 1.00 82.12 334 LYS A CA 1
ATOM 2667 C C . LYS A 1 334 ? 52.622 -13.181 -23.080 1.00 82.12 334 LYS A C 1
ATOM 2669 O O . LYS A 1 334 ? 53.729 -13.221 -23.606 1.00 82.12 334 LYS A O 1
ATOM 2674 N N . LEU A 1 335 ? 52.446 -13.120 -21.765 1.00 78.75 335 LEU A N 1
ATOM 2675 C CA . LEU A 1 335 ? 53.548 -13.321 -20.828 1.00 78.75 335 LEU A CA 1
ATOM 2676 C C . LEU A 1 335 ? 53.931 -14.805 -20.858 1.00 78.75 335 LEU A C 1
ATOM 2678 O O . LEU A 1 335 ? 53.064 -15.666 -20.686 1.00 78.75 335 LEU A O 1
ATOM 2682 N N . GLN A 1 336 ? 55.204 -15.107 -21.114 1.00 71.38 336 GLN A N 1
ATOM 2683 C CA . GLN A 1 336 ? 55.716 -16.461 -20.908 1.00 71.38 336 GLN A CA 1
ATOM 2684 C C . GLN A 1 336 ? 55.609 -16.775 -19.410 1.00 71.38 336 GLN A C 1
ATOM 2686 O O . GLN A 1 336 ? 56.016 -15.960 -18.582 1.00 71.38 336 GLN A O 1
ATOM 2691 N N . LYS A 1 337 ? 54.963 -17.895 -19.081 1.00 46.47 337 LYS A N 1
ATOM 2692 C CA . LYS A 1 337 ? 54.830 -18.387 -17.706 1.00 46.47 337 LYS A CA 1
ATOM 2693 C C . LYS A 1 337 ? 56.100 -19.075 -17.246 1.00 46.47 337 LYS A C 1
ATOM 2695 O O . LYS A 1 337 ? 56.690 -19.786 -18.090 1.00 46.47 337 LYS A O 1
#